Protein AF-A0A5J5IQY2-F1 (afdb_monomer)

Solvent-accessible surface area (backbone atoms only — not comparable to full-atom values): 11858 Å² total; per-residue (Å²): 136,83,83,80,80,75,80,82,58,67,63,60,57,53,48,54,52,48,54,51,51,29,52,53,32,34,77,72,69,38,43,71,61,21,44,50,58,44,47,60,51,34,71,77,44,57,80,47,60,67,53,33,52,52,45,23,46,50,26,42,78,67,71,36,40,33,62,15,22,41,48,26,64,64,55,79,88,61,56,68,67,26,36,50,52,35,39,48,55,36,30,76,70,66,54,50,72,68,52,48,27,63,73,34,50,46,56,90,88,57,68,67,53,65,67,58,56,54,47,30,50,49,50,35,51,47,58,71,69,61,46,63,64,56,58,49,45,52,51,45,50,51,52,46,52,52,52,46,52,51,40,53,51,51,40,50,51,36,54,73,68,66,44,95,53,34,67,59,50,42,38,54,42,52,23,53,47,22,48,50,49,18,54,45,29,40,55,49,12,55,52,28,45,73,73,69,38,59,68,58,14,51,53,26,43,51,52,17,53,53,26,43,52,51,20,53,54,33,54,55,63,72,77,108

Mean predicted aligned error: 11.23 Å

Sequence (224 aa):
MNATILPDNSHVQSEDQLLERAAALARSGHIGRAAHMLRERLILDPYDLSLRSTLAGIYRDGGHADQAARYMLGFGEYDPQATEAYLRWLAATGANEEQLRHLSVIPDEIPIPAEALIRQKQIRTAEIVSDPWEVMGWVCGGLFAVCAVVTVFVVYLVVIFGGAFARTVAIAGGGATAVAATLASAGVGVSCWRNGSRRAALVFGAISLVALAISITAFAALST

Secondary structure (DSSP, 8-state):
--------THHHHHHHHHHHHHHHHHHTT-HHHHHHHHHHHHHH-TT-HHHHHHHHHHHHHTT-HHHHHHHHTTSS---HHHHHHHHHHHHHTT--HHHHHHHHT--TTSPPPHHHHHHHHHHHHHHHH--HHHHHHHHHHHHHHHHHHHHHHHHHHHHHTT-TTHHHHHHHHHHHHHHHHHHHHHHHHHHHHHTT-HHHHHHHHHHHHHHHHHHHHHHHHH--

Structure (mmCIF, N/CA/C/O backbone):
data_AF-A0A5J5IQY2-F1
#
_entry.id   AF-A0A5J5IQY2-F1
#
loop_
_atom_site.group_PDB
_atom_site.id
_atom_site.type_symbol
_atom_site.label_atom_id
_atom_site.label_alt_id
_atom_site.label_comp_id
_atom_site.label_asym_id
_atom_site.label_entity_id
_atom_site.label_seq_id
_atom_site.pdbx_PDB_ins_code
_atom_site.Cartn_x
_atom_site.Cartn_y
_atom_site.Cartn_z
_atom_site.occupancy
_atom_site.B_iso_or_equiv
_atom_site.auth_seq_id
_atom_site.auth_comp_id
_atom_site.auth_asym_id
_atom_site.auth_atom_id
_atom_site.pdbx_PDB_model_num
ATOM 1 N N . MET A 1 1 ? -54.202 17.012 30.510 1.00 48.97 1 MET A N 1
ATOM 2 C CA . MET A 1 1 ? -53.454 15.760 30.745 1.00 48.97 1 MET A CA 1
ATOM 3 C C . MET A 1 1 ? -52.414 15.648 29.643 1.00 48.97 1 MET A C 1
ATOM 5 O O . MET A 1 1 ? -52.774 15.304 28.529 1.00 48.97 1 MET A O 1
ATOM 9 N N . ASN A 1 2 ? -51.173 16.063 29.915 1.00 47.16 2 ASN A N 1
ATOM 10 C CA . ASN A 1 2 ? -50.062 15.926 28.970 1.00 47.16 2 ASN A CA 1
ATOM 11 C C . ASN A 1 2 ? -49.483 14.522 29.141 1.00 47.16 2 ASN A C 1
ATOM 13 O O . ASN A 1 2 ? -48.996 14.192 30.220 1.00 47.16 2 ASN A O 1
ATOM 17 N N . ALA A 1 3 ? -49.584 13.694 28.104 1.00 52.22 3 ALA A N 1
ATOM 18 C CA . ALA A 1 3 ? -48.911 12.408 28.062 1.00 52.22 3 ALA A CA 1
ATOM 19 C C . ALA A 1 3 ? -47.420 12.662 27.810 1.00 52.22 3 ALA A C 1
ATOM 21 O O . ALA A 1 3 ? -47.015 13.003 26.701 1.00 52.22 3 ALA A O 1
ATOM 22 N N . THR A 1 4 ? -46.613 12.549 28.861 1.00 64.44 4 THR A N 1
ATOM 23 C CA . THR A 1 4 ? -45.156 12.497 28.749 1.00 64.44 4 THR A CA 1
ATOM 24 C C . THR A 1 4 ? -44.793 11.211 28.010 1.00 64.44 4 THR A C 1
ATOM 26 O O . THR A 1 4 ? -44.907 10.121 28.566 1.00 64.44 4 THR A O 1
ATOM 29 N N . ILE A 1 5 ? -44.406 11.332 26.741 1.00 58.31 5 ILE A N 1
ATOM 30 C CA . ILE A 1 5 ? -43.845 10.231 25.956 1.00 58.31 5 ILE A CA 1
ATOM 31 C C . ILE A 1 5 ? -42.457 9.951 26.542 1.00 58.31 5 ILE A C 1
ATOM 33 O O . ILE A 1 5 ? -41.540 10.754 26.382 1.00 58.31 5 ILE A O 1
ATOM 37 N N . LEU A 1 6 ? -42.329 8.857 27.294 1.00 54.03 6 LEU A N 1
ATOM 38 C CA . LEU A 1 6 ? -41.035 8.376 27.772 1.00 54.03 6 LEU A CA 1
ATOM 39 C C . LEU A 1 6 ? -40.245 7.828 26.569 1.00 54.03 6 LEU A C 1
ATOM 41 O O . LEU A 1 6 ? -40.816 7.056 25.797 1.00 54.03 6 LEU A O 1
ATOM 45 N N . PRO A 1 7 ? -38.973 8.223 26.381 1.00 55.38 7 PRO A N 1
ATOM 46 C CA . PRO A 1 7 ? -38.150 7.717 25.289 1.00 55.38 7 PRO A CA 1
ATOM 47 C C . PRO A 1 7 ? -37.942 6.201 25.418 1.00 55.38 7 PRO A C 1
ATOM 49 O O . PRO A 1 7 ? -37.737 5.674 26.513 1.00 55.38 7 PRO A O 1
ATOM 52 N N . ASP A 1 8 ? -38.024 5.505 24.285 1.00 61.69 8 ASP A N 1
ATOM 53 C CA . ASP A 1 8 ? -37.783 4.068 24.175 1.00 61.69 8 ASP A CA 1
ATOM 54 C C . ASP A 1 8 ? -36.286 3.768 24.365 1.00 61.69 8 ASP A C 1
ATOM 56 O O . ASP A 1 8 ? -35.469 3.933 23.460 1.00 61.69 8 ASP A O 1
ATOM 60 N N . ASN A 1 9 ? -35.928 3.342 25.577 1.00 62.22 9 ASN A N 1
ATOM 61 C CA . ASN A 1 9 ? -34.551 3.040 25.977 1.00 62.22 9 ASN A CA 1
ATOM 62 C C . ASN A 1 9 ? -34.059 1.651 25.520 1.00 62.22 9 ASN A C 1
ATOM 64 O O . ASN A 1 9 ? -32.947 1.257 25.880 1.00 62.22 9 ASN A O 1
ATOM 68 N N . SER A 1 10 ? -34.849 0.890 24.752 1.00 66.56 10 SER A N 1
ATOM 69 C CA . SER A 1 10 ? -34.459 -0.454 24.294 1.00 66.56 10 SER A CA 1
ATOM 70 C C . SER A 1 10 ? -33.218 -0.436 23.392 1.00 66.56 10 SER A C 1
ATOM 72 O O . SER A 1 10 ? -32.373 -1.330 23.477 1.00 66.56 10 SER A O 1
ATOM 74 N N . HIS A 1 11 ? -33.055 0.618 22.589 1.00 64.00 11 HIS A N 1
ATOM 75 C CA . HIS A 1 11 ? -31.897 0.793 21.714 1.00 64.00 11 HIS A CA 1
ATOM 76 C C . HIS A 1 11 ? -30.599 1.051 22.490 1.00 64.00 11 HIS A C 1
ATOM 78 O O . HIS A 1 11 ? -29.596 0.396 22.212 1.00 64.00 11 HIS A O 1
ATOM 84 N N . VAL A 1 12 ? -30.635 1.912 23.512 1.00 66.25 12 VAL A N 1
ATOM 85 C CA . VAL A 1 12 ? -29.463 2.236 24.347 1.00 66.25 12 VAL A CA 1
ATOM 86 C C . VAL A 1 12 ? -28.984 0.999 25.113 1.00 66.25 12 VAL A C 1
ATOM 88 O O . VAL A 1 12 ? -27.801 0.672 25.096 1.00 66.25 12 VAL A O 1
ATOM 91 N N . GLN A 1 13 ? -29.912 0.220 25.682 1.00 68.81 13 GLN A N 1
ATOM 92 C CA . GLN A 1 13 ? -29.564 -1.032 26.367 1.00 68.81 13 GLN A CA 1
ATOM 93 C C . GLN A 1 13 ? -28.936 -2.075 25.431 1.00 68.81 13 GLN A C 1
ATOM 95 O O . GLN A 1 13 ? -28.099 -2.863 25.868 1.00 68.81 13 GLN A O 1
ATOM 100 N N . SER A 1 14 ? -29.325 -2.097 24.152 1.00 83.88 14 SER A N 1
ATOM 101 C CA . SER A 1 14 ? -28.752 -3.027 23.172 1.00 83.88 14 SER A CA 1
ATOM 102 C C . SER A 1 14 ? -27.325 -2.654 22.753 1.00 83.88 14 SER A C 1
ATOM 104 O O . SER A 1 14 ? -26.514 -3.542 22.487 1.00 83.88 14 SER A O 1
ATOM 106 N N . GLU A 1 15 ? -27.003 -1.359 22.729 1.00 88.38 15 GLU A N 1
ATOM 107 C CA . GLU A 1 15 ? -25.675 -0.854 22.379 1.00 88.38 15 GLU A CA 1
ATOM 108 C C . GLU A 1 15 ? -24.676 -1.080 23.515 1.00 88.38 15 GLU A C 1
ATOM 110 O O . GLU A 1 15 ? -23.614 -1.656 23.284 1.00 88.38 15 GLU A O 1
ATOM 115 N N . ASP A 1 16 ? -25.049 -0.751 24.753 1.00 89.56 16 ASP A N 1
ATOM 116 C CA . ASP A 1 16 ? -24.200 -0.989 25.926 1.00 89.56 16 ASP A CA 1
ATOM 117 C C . ASP A 1 16 ? -23.833 -2.478 26.057 1.00 89.56 16 ASP A C 1
ATOM 119 O O . ASP A 1 16 ? -22.669 -2.833 26.266 1.00 89.56 16 ASP A O 1
ATOM 123 N N . GLN A 1 17 ? -24.805 -3.374 25.839 1.00 92.25 17 GLN A N 1
ATOM 124 C CA . GLN A 1 17 ? -24.571 -4.822 25.820 1.00 92.25 17 GLN A CA 1
ATOM 125 C C . GLN A 1 17 ? -23.625 -5.253 24.689 1.00 92.25 17 GLN A C 1
ATOM 127 O O . GLN A 1 17 ? -22.809 -6.163 24.872 1.00 92.25 17 GLN A O 1
ATOM 132 N N . LEU A 1 18 ? -23.728 -4.626 23.513 1.00 94.00 18 LEU A N 1
ATOM 133 C CA . LEU A 1 18 ? -22.847 -4.894 22.377 1.00 94.00 18 LEU A CA 1
ATOM 134 C C . LEU A 1 18 ? -21.404 -4.482 22.695 1.00 94.00 18 LEU A C 1
ATOM 136 O O . LEU A 1 18 ? -20.480 -5.275 22.486 1.00 94.00 18 LEU A O 1
ATOM 140 N N . LEU A 1 19 ? -21.219 -3.273 23.229 1.00 94.69 19 LEU A N 1
ATOM 141 C CA . LEU A 1 19 ? -19.922 -2.723 23.622 1.00 94.69 19 LEU A CA 1
ATOM 142 C C . LEU A 1 19 ? -19.266 -3.582 24.708 1.00 94.69 19 LEU A C 1
ATOM 144 O O . LEU A 1 19 ? -18.101 -3.970 24.578 1.00 94.69 19 LEU A O 1
ATOM 148 N N . GLU A 1 20 ? -20.024 -3.964 25.739 1.00 94.81 20 GLU A N 1
ATOM 149 C CA . GLU A 1 20 ? -19.537 -4.822 26.819 1.00 94.81 20 GLU A CA 1
ATOM 150 C C . GLU A 1 20 ? -19.104 -6.200 26.296 1.00 94.81 20 GLU A C 1
ATOM 152 O O . GLU A 1 20 ? -18.023 -6.700 26.637 1.00 94.81 20 GLU A O 1
ATOM 157 N N . ARG A 1 21 ? -19.906 -6.801 25.408 1.00 95.44 21 ARG A N 1
ATOM 158 C CA . ARG A 1 21 ? -19.599 -8.099 24.795 1.00 95.44 21 ARG A CA 1
ATOM 159 C C . ARG A 1 21 ? -18.361 -8.036 23.904 1.00 95.44 21 ARG A C 1
ATOM 161 O O . ARG A 1 21 ? -17.528 -8.946 23.961 1.00 95.44 21 ARG A O 1
ATOM 168 N N . ALA A 1 22 ? -18.214 -6.984 23.101 1.00 95.44 22 ALA A N 1
ATOM 169 C CA . ALA A 1 22 ? -17.030 -6.778 22.273 1.00 95.44 22 ALA A CA 1
ATOM 170 C C . ALA A 1 22 ? -15.773 -6.598 23.139 1.00 95.44 22 ALA A C 1
ATOM 172 O O . ALA A 1 22 ? -14.755 -7.249 22.893 1.00 95.44 22 ALA A O 1
ATOM 173 N N . ALA A 1 23 ? -15.859 -5.809 24.212 1.00 93.81 23 ALA A N 1
ATOM 174 C CA . ALA A 1 23 ? -14.759 -5.627 25.153 1.00 93.81 23 ALA A CA 1
ATOM 175 C C . ALA A 1 23 ? -14.374 -6.943 25.858 1.00 93.81 23 ALA A C 1
ATOM 177 O O . ALA A 1 23 ? -13.190 -7.242 26.017 1.00 93.81 23 ALA A O 1
ATOM 178 N N . ALA A 1 24 ? -15.349 -7.777 26.236 1.00 94.94 24 ALA A N 1
ATOM 179 C CA . ALA A 1 24 ? -15.090 -9.101 26.807 1.00 94.94 24 ALA A CA 1
ATOM 180 C C . ALA A 1 24 ? -14.390 -10.052 25.812 1.00 94.94 24 ALA A C 1
ATOM 182 O O . ALA A 1 24 ? -13.469 -10.787 26.183 1.00 94.94 24 ALA A O 1
ATOM 183 N N . LEU A 1 25 ? -14.777 -10.013 24.533 1.00 95.38 25 LEU A N 1
ATOM 184 C CA . LEU A 1 25 ? -14.106 -10.768 23.469 1.00 95.38 25 LEU A CA 1
ATOM 185 C C . LEU A 1 25 ? -12.669 -10.286 23.235 1.00 95.38 25 LEU A C 1
ATOM 187 O O . LEU A 1 25 ? -11.766 -11.103 23.068 1.00 95.38 25 LEU A O 1
ATOM 191 N N . ALA A 1 26 ? -12.430 -8.976 23.268 1.00 95.19 26 ALA A N 1
ATOM 192 C CA . ALA A 1 26 ? -11.085 -8.425 23.135 1.00 95.19 26 ALA A CA 1
ATOM 193 C C . ALA A 1 26 ? -10.181 -8.851 24.305 1.00 95.19 26 ALA A C 1
ATOM 195 O O . ALA A 1 26 ? -9.083 -9.354 24.074 1.00 95.19 26 ALA A O 1
ATOM 196 N N . ARG A 1 27 ? -10.678 -8.769 25.550 1.00 94.38 27 ARG A N 1
ATOM 197 C CA . ARG A 1 27 ? -9.950 -9.221 26.754 1.00 94.38 27 ARG A CA 1
ATOM 198 C C . ARG A 1 27 ? -9.613 -10.715 26.747 1.00 94.38 27 ARG A C 1
ATOM 200 O O . ARG A 1 27 ? -8.629 -11.115 27.357 1.00 94.38 27 ARG A O 1
ATOM 207 N N . SER A 1 28 ? -10.402 -11.535 26.054 1.00 95.06 28 SER A N 1
ATOM 208 C CA . SER A 1 28 ? -10.127 -12.970 25.867 1.00 95.06 28 SER A CA 1
ATOM 209 C C . SER A 1 28 ? -9.193 -13.273 24.684 1.00 95.06 28 SER A C 1
ATOM 211 O O . SER A 1 28 ? -8.978 -14.436 24.352 1.00 95.06 28 SER A O 1
ATOM 213 N N . GLY A 1 29 ? -8.619 -12.248 24.042 1.00 93.75 29 GLY A N 1
ATOM 214 C CA . GLY A 1 29 ? -7.697 -12.387 22.911 1.00 93.75 29 GLY A CA 1
ATOM 215 C C . GLY A 1 29 ? -8.388 -12.561 21.555 1.00 93.75 29 GLY A C 1
ATOM 216 O O . GLY A 1 29 ? -7.724 -12.687 20.527 1.00 93.75 29 GLY A O 1
ATOM 217 N N . HIS A 1 30 ? -9.722 -12.525 21.499 1.00 95.44 30 HIS A N 1
ATOM 218 C CA . HIS A 1 30 ? -10.496 -12.652 20.262 1.00 95.44 30 HIS A CA 1
ATOM 219 C C . HIS A 1 30 ? -10.719 -11.300 19.566 1.00 95.44 30 HIS A C 1
ATOM 221 O O . HIS A 1 30 ? -11.839 -10.965 19.171 1.00 95.44 30 HIS A O 1
ATOM 227 N N . ILE A 1 31 ? -9.635 -10.547 19.365 1.00 94.06 31 ILE A N 1
ATOM 228 C CA . ILE A 1 31 ? -9.638 -9.182 18.808 1.00 94.06 31 ILE A CA 1
ATOM 229 C C . ILE A 1 31 ? -10.381 -9.120 17.469 1.00 94.06 31 ILE A C 1
ATOM 231 O O . ILE A 1 31 ? -11.250 -8.274 17.285 1.00 94.06 31 ILE A O 1
ATOM 235 N N . GLY A 1 32 ? -10.122 -10.062 16.556 1.00 93.12 32 GLY A N 1
ATOM 236 C CA . GLY A 1 32 ? -10.782 -10.090 15.246 1.00 93.12 32 GLY A CA 1
ATOM 237 C C . GLY A 1 32 ? -12.305 -10.264 15.321 1.00 93.12 32 GLY A C 1
ATOM 238 O O . GLY A 1 32 ? -13.028 -9.634 14.554 1.00 93.12 32 GLY A O 1
ATOM 239 N N . ARG A 1 33 ? -12.811 -11.070 16.268 1.00 94.44 33 ARG A N 1
ATOM 240 C CA . ARG A 1 33 ? -14.263 -11.257 16.461 1.00 94.44 33 ARG A CA 1
ATOM 241 C C . ARG A 1 33 ? -14.904 -10.037 17.113 1.00 94.44 33 ARG A C 1
ATOM 243 O O . ARG A 1 33 ? -15.982 -9.634 16.692 1.00 94.44 33 ARG A O 1
ATOM 250 N N . ALA A 1 34 ? -14.235 -9.454 18.107 1.00 95.06 34 ALA A N 1
ATOM 251 C CA . ALA A 1 34 ? -14.678 -8.219 18.745 1.00 95.06 34 ALA A CA 1
ATOM 252 C C . ALA A 1 34 ? -14.773 -7.075 17.722 1.00 95.06 34 ALA A C 1
ATOM 254 O O . ALA A 1 34 ? -15.804 -6.417 17.611 1.00 95.06 34 ALA A O 1
ATOM 255 N N . ALA A 1 35 ? -13.728 -6.909 16.908 1.00 94.31 35 ALA A N 1
ATOM 256 C CA . ALA A 1 35 ? -13.670 -5.885 15.877 1.00 94.31 35 ALA A CA 1
ATOM 257 C C . ALA A 1 35 ? -14.722 -6.088 14.778 1.00 94.31 35 ALA A C 1
ATOM 259 O O . ALA A 1 35 ? -15.348 -5.123 14.350 1.00 94.31 35 ALA A O 1
ATOM 260 N N . HIS A 1 36 ? -14.951 -7.331 14.338 1.00 93.94 36 HIS A N 1
ATOM 261 C CA . HIS A 1 36 ? -15.986 -7.641 13.348 1.00 93.94 36 HIS A CA 1
ATOM 262 C C . HIS A 1 36 ? -17.379 -7.223 13.828 1.00 93.94 36 HIS A C 1
ATOM 264 O O . HIS A 1 36 ? -18.097 -6.546 13.102 1.00 93.94 36 HIS A O 1
ATOM 270 N N . MET A 1 37 ? -17.720 -7.578 15.069 1.00 93.88 37 MET A N 1
ATOM 271 C CA . MET A 1 37 ? -19.016 -7.275 15.678 1.00 93.88 37 MET A CA 1
ATOM 272 C C . MET A 1 37 ? -19.290 -5.766 15.735 1.00 93.88 37 MET A C 1
ATOM 274 O O . MET A 1 37 ? -20.368 -5.314 15.357 1.00 93.88 37 MET A O 1
ATOM 278 N N . LEU A 1 38 ? -18.299 -4.976 16.156 1.00 95.44 38 LEU A N 1
ATOM 279 C CA . LEU A 1 38 ? -18.429 -3.517 16.187 1.00 95.44 38 LEU A CA 1
ATOM 280 C C . LEU A 1 38 ? -18.456 -2.915 14.781 1.00 95.44 38 LEU A C 1
ATOM 282 O O . LEU A 1 38 ? -19.210 -1.979 14.535 1.00 95.44 38 LEU A O 1
ATOM 286 N N . ARG A 1 39 ? -17.680 -3.463 13.838 1.00 94.44 39 ARG A N 1
ATOM 287 C CA . ARG A 1 39 ? -17.653 -2.986 12.451 1.00 94.44 39 ARG A CA 1
ATOM 288 C C . ARG A 1 39 ? -18.991 -3.189 11.747 1.00 94.44 39 ARG A C 1
ATOM 290 O O . ARG A 1 39 ? -19.418 -2.296 11.027 1.00 94.44 39 ARG A O 1
ATOM 297 N N . GLU A 1 40 ? -19.650 -4.329 11.944 1.00 93.69 40 GLU A N 1
ATOM 298 C CA . GLU A 1 40 ? -20.988 -4.571 11.386 1.00 93.69 40 GLU A CA 1
ATOM 299 C C . GLU A 1 40 ? -21.988 -3.522 11.867 1.00 93.69 40 GLU A C 1
ATOM 301 O O . GLU A 1 40 ? -22.767 -3.002 11.070 1.00 93.69 40 GLU A O 1
ATOM 306 N N . ARG A 1 41 ? -21.925 -3.153 13.151 1.00 94.06 41 ARG A N 1
ATOM 307 C CA . ARG A 1 41 ? -22.779 -2.098 13.694 1.00 94.06 41 ARG A CA 1
ATOM 308 C C . ARG A 1 41 ? -22.392 -0.716 13.167 1.00 94.06 41 ARG A C 1
ATOM 310 O O . ARG A 1 41 ? -23.279 0.041 12.790 1.00 94.06 41 ARG A O 1
ATOM 317 N N . LEU A 1 42 ? -21.096 -0.431 13.057 1.00 93.50 42 LEU A N 1
ATOM 318 C CA . LEU A 1 42 ? -20.575 0.831 12.528 1.00 93.50 42 LEU A CA 1
ATOM 319 C C . LEU A 1 42 ? -20.925 1.046 11.045 1.00 93.50 42 LEU A C 1
ATOM 321 O O . LEU A 1 42 ? -21.044 2.177 10.602 1.00 93.50 42 LEU A O 1
ATOM 325 N N . ILE A 1 43 ? -21.112 -0.017 10.258 1.00 93.25 43 ILE A N 1
ATOM 326 C CA . ILE A 1 43 ? -21.612 0.106 8.877 1.00 93.25 43 ILE A CA 1
ATOM 327 C C . ILE A 1 43 ? -23.060 0.621 8.859 1.00 93.25 43 ILE A C 1
ATOM 329 O O . ILE A 1 43 ? -23.440 1.338 7.936 1.00 93.25 43 ILE A O 1
ATOM 333 N N . LEU A 1 44 ? -23.863 0.258 9.864 1.00 92.75 44 LEU A N 1
ATOM 334 C CA . LEU A 1 44 ? -25.258 0.689 9.985 1.00 92.75 44 LEU A CA 1
ATOM 335 C C . LEU A 1 44 ? -25.378 2.097 10.569 1.00 92.75 44 LEU A C 1
ATOM 337 O O . LEU A 1 44 ? -26.260 2.843 10.155 1.00 92.75 44 LEU A O 1
ATOM 341 N N . ASP A 1 45 ? -24.504 2.443 11.512 1.00 92.00 45 ASP A N 1
ATOM 342 C CA . ASP A 1 45 ? -24.389 3.792 12.0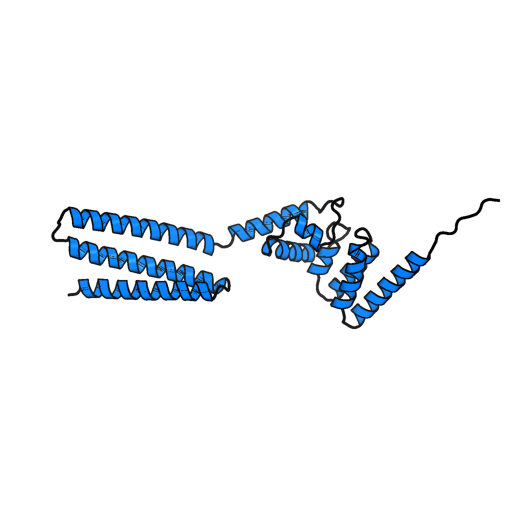63 1.00 92.00 45 ASP A CA 1
ATOM 343 C C . ASP A 1 45 ? -22.932 4.282 12.022 1.00 92.00 45 ASP A C 1
ATOM 345 O O . ASP A 1 45 ? -22.186 4.145 12.995 1.00 92.00 45 ASP A O 1
ATOM 349 N N . PRO A 1 46 ? -22.497 4.853 10.886 1.00 91.81 46 PRO A N 1
ATOM 350 C CA . PRO A 1 46 ? -21.129 5.335 10.721 1.00 91.81 46 PRO A CA 1
ATOM 351 C C . PRO A 1 46 ? -20.751 6.521 11.614 1.00 91.81 46 PRO A C 1
ATOM 353 O O . PRO A 1 46 ? -19.562 6.835 11.725 1.00 91.81 46 PRO A O 1
ATOM 356 N N . TYR A 1 47 ? -21.725 7.217 12.202 1.00 91.75 47 TYR A N 1
ATOM 357 C CA . TYR A 1 47 ? -21.502 8.428 12.995 1.00 91.75 47 TYR A CA 1
ATOM 358 C C . TYR A 1 47 ? -21.298 8.132 14.483 1.00 91.75 47 TYR A C 1
ATOM 360 O O . TYR A 1 47 ? -20.916 9.026 15.239 1.00 91.75 47 TYR A O 1
ATOM 368 N N . ASP A 1 48 ? -21.499 6.881 14.891 1.00 92.62 48 ASP A N 1
ATOM 369 C CA . ASP A 1 48 ? -21.381 6.450 16.274 1.00 92.62 48 ASP A CA 1
ATOM 370 C C . ASP A 1 48 ? -19.924 6.505 16.777 1.00 92.62 48 ASP A C 1
ATOM 372 O O . ASP A 1 48 ? -19.074 5.644 16.506 1.00 92.62 48 ASP A O 1
ATOM 376 N N . LEU A 1 49 ? -19.634 7.553 17.551 1.00 91.31 49 LEU A N 1
ATOM 377 C CA . LEU A 1 49 ? -18.337 7.775 18.188 1.00 91.31 49 LEU A CA 1
ATOM 378 C C . LEU A 1 49 ? -18.018 6.733 19.271 1.00 91.31 49 LEU A C 1
ATOM 380 O O . LEU A 1 49 ? -16.840 6.445 19.503 1.00 91.31 49 LEU A O 1
ATOM 384 N N . SER A 1 50 ? -19.027 6.161 19.930 1.00 92.00 50 SER A N 1
ATOM 385 C CA . SER A 1 50 ? -18.849 5.139 20.968 1.00 92.00 50 SER A CA 1
ATOM 386 C C . SER A 1 50 ? -18.333 3.839 20.349 1.00 92.00 50 SER A C 1
ATOM 388 O O . SER A 1 50 ? -17.315 3.285 20.784 1.00 92.00 50 SER A O 1
ATOM 390 N N . LEU A 1 51 ? -18.942 3.412 19.238 1.00 94.00 51 LEU A N 1
ATOM 391 C CA . LEU A 1 51 ? -18.486 2.254 18.467 1.00 94.00 51 LEU A CA 1
ATOM 392 C C . LEU A 1 51 ? -17.086 2.464 17.888 1.00 94.00 51 LEU A C 1
ATOM 394 O O . LEU A 1 51 ? -16.240 1.573 18.001 1.00 94.00 51 LEU A O 1
ATOM 398 N N . ARG A 1 52 ? -16.807 3.638 17.302 1.00 93.94 52 ARG A N 1
ATOM 399 C CA . ARG A 1 52 ? -15.476 3.960 16.751 1.00 93.94 52 ARG A CA 1
ATOM 400 C C . ARG A 1 52 ? -14.394 3.955 17.816 1.00 93.94 52 ARG A C 1
ATOM 402 O O . ARG A 1 52 ? -13.363 3.309 17.630 1.00 93.94 52 ARG A O 1
ATOM 409 N N . SER A 1 53 ? -14.627 4.651 18.926 1.00 93.12 53 SER A N 1
ATOM 410 C CA . SER A 1 53 ? -13.656 4.758 20.018 1.00 93.12 53 SER A CA 1
ATOM 411 C C . SER A 1 53 ? -13.376 3.398 20.655 1.00 93.12 53 SER A C 1
ATOM 413 O O . SER A 1 53 ? -12.213 3.054 20.872 1.00 93.12 53 SER A O 1
ATOM 415 N N . THR A 1 54 ? -14.411 2.578 20.854 1.00 94.62 54 THR A N 1
ATOM 416 C CA . THR A 1 54 ? -14.267 1.211 21.371 1.00 94.62 54 THR A CA 1
ATOM 417 C C . THR A 1 54 ? -13.509 0.319 20.388 1.00 94.62 54 THR A C 1
ATOM 419 O O . THR A 1 54 ? -12.580 -0.385 20.784 1.00 94.62 54 THR A O 1
ATOM 422 N N . LEU A 1 55 ? -13.837 0.379 19.094 1.00 94.88 55 LEU A N 1
ATOM 423 C CA . LEU A 1 55 ? -13.138 -0.374 18.049 1.00 94.88 55 LEU A CA 1
ATOM 424 C C . LEU A 1 55 ? -11.658 0.023 17.958 1.00 94.88 55 LEU A C 1
ATOM 426 O O . LEU A 1 55 ? -10.781 -0.841 17.894 1.00 94.88 55 LEU A O 1
ATOM 430 N N . ALA A 1 56 ? -11.367 1.322 17.996 1.00 94.06 56 ALA A N 1
ATOM 431 C CA . ALA A 1 56 ? -10.007 1.840 17.990 1.00 94.06 56 ALA A CA 1
ATOM 432 C C . ALA A 1 56 ? -9.232 1.444 19.254 1.00 94.06 56 ALA A C 1
ATOM 434 O O . ALA A 1 56 ? -8.060 1.081 19.157 1.00 94.06 56 ALA A O 1
ATOM 435 N N . GL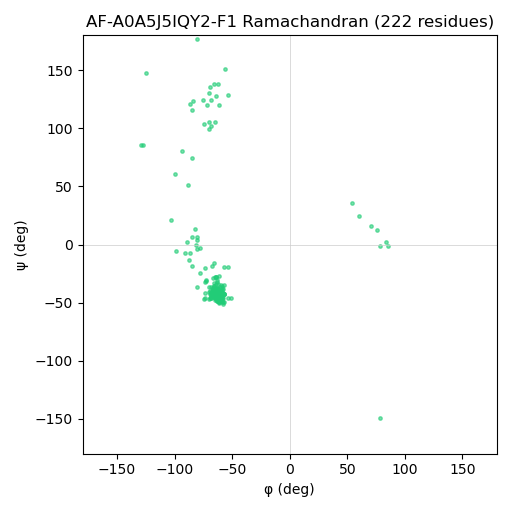Y A 1 57 ? -9.882 1.457 20.421 1.00 93.69 57 GLY A N 1
ATOM 436 C CA . GLY A 1 57 ? -9.318 0.958 21.676 1.00 93.69 57 GLY A CA 1
ATOM 437 C C . GLY A 1 57 ? -8.920 -0.513 21.577 1.00 93.69 57 GLY A C 1
ATOM 438 O O . GLY A 1 57 ? -7.769 -0.851 21.829 1.00 93.69 57 GLY A O 1
ATOM 439 N N . ILE A 1 58 ? -9.821 -1.366 21.082 1.00 95.19 58 ILE A N 1
ATOM 440 C CA . ILE A 1 58 ? -9.563 -2.802 20.888 1.00 95.19 58 ILE A CA 1
ATOM 441 C C . ILE A 1 58 ? -8.351 -3.045 19.978 1.00 95.19 58 ILE A C 1
ATOM 443 O O . ILE A 1 58 ? -7.519 -3.906 20.269 1.00 95.19 58 ILE A O 1
ATOM 447 N N . TYR A 1 59 ? -8.225 -2.295 18.880 1.00 94.62 59 TYR A N 1
ATOM 448 C CA . TYR A 1 59 ? -7.063 -2.415 17.998 1.00 94.62 59 TYR A CA 1
ATOM 449 C C . TYR A 1 59 ? -5.775 -1.904 18.644 1.00 94.62 59 TYR A C 1
ATOM 451 O O . TYR A 1 59 ? -4.731 -2.539 18.494 1.00 94.62 59 TYR A O 1
ATOM 459 N N . ARG A 1 60 ? -5.839 -0.796 19.386 1.00 92.25 60 ARG A N 1
ATOM 460 C CA . ARG A 1 60 ? -4.687 -0.233 20.097 1.00 92.25 60 ARG A CA 1
ATOM 461 C C . ARG A 1 60 ? -4.163 -1.199 21.159 1.00 92.25 60 ARG A C 1
ATOM 463 O O . ARG A 1 60 ? -2.969 -1.483 21.169 1.00 92.25 60 ARG A O 1
ATOM 470 N N . ASP A 1 61 ? -5.056 -1.759 21.969 1.00 92.81 61 ASP A N 1
ATOM 471 C CA . ASP A 1 61 ? -4.728 -2.744 23.006 1.00 92.81 61 ASP A CA 1
ATOM 472 C C . ASP A 1 61 ? -4.178 -4.045 22.398 1.00 92.81 61 ASP A C 1
ATOM 474 O O . ASP A 1 61 ? -3.359 -4.734 23.002 1.00 92.81 61 ASP A O 1
ATOM 478 N N . GLY A 1 62 ? -4.581 -4.351 21.161 1.00 91.44 62 GLY A N 1
ATOM 479 C CA . GLY A 1 62 ? -4.050 -5.446 20.354 1.00 91.44 62 GLY A CA 1
ATOM 480 C C . GLY A 1 62 ? -2.696 -5.199 19.691 1.00 91.44 62 GLY A C 1
ATOM 481 O O . GLY A 1 62 ? -2.199 -6.092 19.010 1.00 91.44 62 GLY A O 1
ATOM 482 N N . GLY A 1 63 ? -2.109 -4.005 19.824 1.00 91.50 63 GLY A N 1
ATOM 483 C CA . GLY A 1 63 ? -0.876 -3.627 19.123 1.00 91.50 63 GLY A CA 1
ATOM 484 C C . GLY A 1 63 ? -1.061 -3.304 17.633 1.00 91.50 63 GLY A C 1
ATOM 485 O O . GLY A 1 63 ? -0.082 -3.177 16.901 1.00 91.50 63 GLY A O 1
ATOM 486 N N . HIS A 1 64 ? -2.300 -3.141 17.170 1.00 92.62 64 HIS A N 1
ATOM 487 C CA . HIS A 1 64 ? -2.662 -2.813 15.788 1.00 92.62 64 HIS A CA 1
ATOM 488 C C . HIS A 1 64 ? -2.972 -1.318 15.644 1.00 92.62 64 HIS A C 1
ATOM 490 O O . HIS A 1 64 ? -4.093 -0.915 15.324 1.00 92.62 64 HIS A O 1
ATOM 496 N N . ALA A 1 65 ? -1.978 -0.475 15.932 1.00 91.00 65 ALA A N 1
ATOM 497 C CA . ALA A 1 65 ? -2.153 0.976 15.967 1.00 91.00 65 ALA A CA 1
ATOM 498 C C . ALA A 1 65 ? -2.652 1.551 14.624 1.00 91.00 65 ALA A C 1
ATOM 500 O O . ALA A 1 65 ? -3.523 2.417 14.613 1.00 91.00 65 ALA A O 1
ATOM 501 N N . ASP A 1 66 ? -2.186 1.015 13.494 1.00 91.25 66 ASP A N 1
ATOM 502 C CA . ASP A 1 66 ? -2.633 1.381 12.143 1.00 91.25 66 ASP A CA 1
ATOM 503 C C . ASP A 1 66 ? -4.147 1.179 11.947 1.00 91.25 66 ASP A C 1
ATOM 505 O O . ASP A 1 66 ? -4.836 2.049 11.410 1.00 91.25 66 ASP A O 1
ATOM 509 N N . GLN A 1 67 ? -4.696 0.063 12.439 1.00 93.44 67 GLN A N 1
ATOM 510 C CA . GLN A 1 67 ? -6.135 -0.202 12.375 1.00 93.44 67 GLN A CA 1
ATOM 511 C C . GLN A 1 67 ? -6.919 0.681 13.347 1.00 93.44 67 GLN A C 1
ATOM 513 O O . GLN A 1 67 ? -8.041 1.072 13.037 1.00 93.44 67 GLN A O 1
ATOM 518 N N . ALA A 1 68 ? -6.345 1.049 14.493 1.00 92.94 68 ALA A N 1
ATOM 519 C CA . ALA A 1 68 ? -6.972 2.020 15.385 1.00 92.94 68 ALA A CA 1
ATOM 520 C C . ALA A 1 68 ? -7.094 3.400 14.711 1.00 92.94 68 ALA A C 1
ATOM 522 O O . ALA A 1 68 ? -8.165 4.008 14.738 1.00 92.94 68 ALA A O 1
ATOM 523 N N . ALA A 1 69 ? -6.028 3.860 14.045 1.00 92.44 69 ALA A N 1
ATOM 524 C CA . ALA A 1 69 ? -6.034 5.115 13.295 1.00 92.44 69 ALA A CA 1
ATOM 525 C C . ALA A 1 69 ? -7.044 5.098 12.141 1.00 92.44 69 ALA A C 1
ATOM 527 O O . ALA A 1 69 ? -7.760 6.076 11.936 1.00 92.44 69 ALA A O 1
ATOM 528 N N . ARG A 1 70 ? -7.169 3.967 11.436 1.00 93.00 70 ARG A N 1
ATOM 529 C CA . ARG A 1 70 ? -8.139 3.785 10.348 1.00 93.00 70 ARG A CA 1
ATOM 530 C C . ARG A 1 70 ? -9.565 4.177 10.743 1.00 93.00 70 ARG A C 1
ATOM 532 O O . ARG A 1 70 ? -10.215 4.857 9.957 1.00 93.00 70 ARG A O 1
ATOM 539 N N . TYR A 1 71 ? -10.054 3.753 11.909 1.00 92.56 71 TYR A N 1
ATOM 540 C CA . TYR A 1 71 ? -11.449 3.992 12.321 1.00 92.56 71 TYR A CA 1
ATOM 541 C C . TYR A 1 71 ? -11.673 5.328 13.046 1.00 92.56 71 TYR A C 1
ATOM 543 O O . TYR A 1 71 ? -12.822 5.753 13.174 1.00 92.56 71 TYR A O 1
ATOM 551 N N . MET A 1 72 ? -10.601 6.004 13.467 1.00 92.38 72 MET A N 1
ATOM 552 C CA . MET A 1 72 ? -10.650 7.347 14.068 1.00 92.38 72 MET A CA 1
ATOM 553 C C . MET A 1 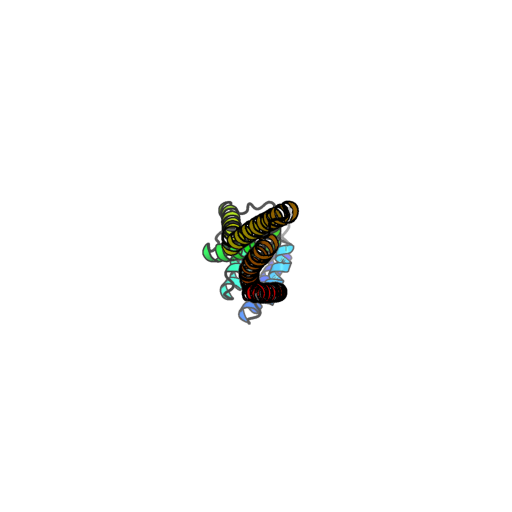72 ? -10.325 8.469 13.075 1.00 92.38 72 MET A C 1
ATOM 555 O O . MET A 1 72 ? -10.435 9.646 13.411 1.00 92.38 72 MET A O 1
ATOM 559 N N . LEU A 1 73 ? -9.933 8.138 11.843 1.00 89.38 73 LEU A N 1
ATOM 560 C CA . LEU A 1 73 ? -9.588 9.132 10.833 1.00 89.38 73 LEU A CA 1
ATOM 561 C C . LEU A 1 73 ? -10.800 10.026 10.517 1.00 89.38 73 LEU A C 1
ATOM 563 O O . LEU A 1 73 ? -11.837 9.539 10.074 1.00 89.38 73 LEU A O 1
ATOM 567 N N . GLY A 1 74 ? -10.659 11.335 10.745 1.00 84.00 74 GLY A N 1
ATOM 568 C CA . GLY A 1 74 ? -11.742 12.318 10.584 1.00 84.00 74 GLY A CA 1
ATOM 569 C C . GLY A 1 74 ? -12.663 12.471 11.801 1.00 84.00 74 GLY A C 1
ATOM 570 O O . GLY A 1 74 ? -13.547 13.321 11.782 1.00 84.00 74 GLY A O 1
ATOM 571 N N . PHE A 1 75 ? -12.438 11.706 12.873 1.00 82.62 75 PHE A N 1
ATOM 572 C CA . PHE A 1 75 ? -13.248 11.728 14.090 1.00 82.62 75 PHE A CA 1
ATOM 573 C C . PHE A 1 75 ? -12.362 11.922 15.329 1.00 82.62 75 PHE A C 1
ATOM 575 O O . PHE A 1 75 ? -11.979 10.965 15.992 1.00 82.62 75 PHE A O 1
ATOM 582 N N . GLY A 1 76 ? -12.059 13.177 15.671 1.00 77.88 76 GLY A N 1
ATOM 583 C CA . GLY A 1 76 ? -11.375 13.527 16.923 1.00 77.88 76 GLY A CA 1
ATOM 584 C C . GLY A 1 76 ? -9.860 13.288 16.924 1.00 77.88 76 GLY A C 1
ATOM 585 O O . GLY A 1 76 ? -9.193 13.449 15.903 1.00 77.88 76 GLY A O 1
ATOM 586 N N . GLU A 1 77 ? -9.313 12.972 18.102 1.00 72.25 77 GLU A N 1
ATOM 587 C CA . GLU A 1 77 ? -7.874 12.779 18.321 1.00 72.25 77 GLU A CA 1
ATOM 588 C C . GLU A 1 77 ? -7.394 11.433 17.762 1.00 72.25 77 GLU A C 1
ATOM 590 O O . GLU A 1 77 ? -7.885 10.362 18.132 1.00 72.25 77 GLU A O 1
ATOM 595 N N . TYR A 1 78 ? -6.391 11.490 16.889 1.00 76.81 78 TYR A N 1
ATOM 596 C CA . TYR A 1 78 ? -5.731 10.329 16.307 1.00 76.81 78 TYR A CA 1
ATOM 597 C C . TYR A 1 78 ? -4.221 10.403 16.550 1.00 76.81 78 TYR A C 1
ATOM 599 O O . TYR A 1 78 ? -3.636 11.482 16.590 1.00 76.81 78 TYR A O 1
ATOM 607 N N . ASP A 1 79 ? -3.578 9.243 16.700 1.00 84.88 79 ASP A N 1
ATOM 608 C CA . ASP A 1 79 ? -2.119 9.168 16.791 1.00 84.88 79 ASP A CA 1
ATOM 609 C C . ASP A 1 79 ? -1.507 9.456 15.403 1.00 84.88 79 ASP A C 1
ATOM 611 O O . ASP A 1 79 ? -1.793 8.715 14.448 1.00 84.88 79 ASP A O 1
ATOM 615 N N . PRO A 1 80 ? -0.669 10.502 15.255 1.00 86.31 80 PRO A N 1
ATOM 616 C CA . PRO A 1 80 ? -0.036 10.833 13.984 1.00 86.31 80 PRO A CA 1
ATOM 617 C C . PRO A 1 80 ? 0.817 9.692 13.425 1.00 86.31 80 PRO A C 1
ATOM 619 O O . PRO A 1 80 ? 0.850 9.491 12.211 1.00 86.31 80 PRO A O 1
ATOM 622 N N . GLN A 1 81 ? 1.489 8.918 14.283 1.00 87.81 81 GLN A N 1
ATOM 623 C CA . GLN A 1 81 ? 2.380 7.846 13.842 1.00 87.81 81 GLN A CA 1
ATOM 624 C C . GLN A 1 81 ? 1.590 6.646 13.309 1.00 87.81 81 GLN A C 1
ATOM 626 O O . GLN A 1 81 ? 1.894 6.124 12.233 1.00 87.81 81 GLN A O 1
ATOM 631 N N . ALA A 1 82 ? 0.551 6.234 14.031 1.00 89.31 82 ALA A N 1
ATOM 632 C CA . ALA A 1 82 ? -0.384 5.213 13.578 1.00 89.31 82 ALA A CA 1
ATOM 633 C C . ALA A 1 82 ? -1.103 5.609 12.279 1.00 89.31 82 ALA A C 1
ATOM 635 O O . ALA A 1 82 ? -1.270 4.790 11.372 1.00 89.31 82 ALA A O 1
ATOM 636 N N . THR A 1 83 ? -1.479 6.883 12.165 1.00 91.00 83 THR A N 1
ATOM 637 C CA . THR A 1 83 ? -2.132 7.426 10.970 1.00 91.00 83 THR A CA 1
ATOM 638 C C . THR A 1 83 ? -1.188 7.421 9.778 1.00 91.00 83 THR A C 1
ATOM 640 O O . THR A 1 83 ? -1.563 6.955 8.708 1.00 91.00 83 THR A O 1
ATOM 643 N N . GLU A 1 84 ? 0.066 7.835 9.959 1.00 89.06 84 GLU A N 1
ATOM 644 C CA . GLU A 1 84 ? 1.102 7.737 8.927 1.00 89.06 84 GLU A CA 1
ATOM 645 C C . GLU A 1 84 ? 1.299 6.287 8.453 1.00 89.06 84 GLU A C 1
ATOM 647 O O . GLU A 1 84 ? 1.414 6.039 7.252 1.00 89.06 84 GLU A O 1
ATOM 652 N N . ALA A 1 85 ? 1.316 5.316 9.374 1.00 89.06 85 ALA A N 1
ATOM 653 C CA . ALA A 1 85 ? 1.436 3.902 9.024 1.00 89.06 85 ALA A CA 1
ATOM 654 C C . ALA A 1 85 ? 0.247 3.420 8.174 1.00 89.06 85 ALA A C 1
ATOM 656 O O . ALA A 1 85 ? 0.448 2.765 7.148 1.00 89.06 85 ALA A O 1
ATOM 657 N N . TYR A 1 86 ? -0.976 3.804 8.551 1.00 92.94 86 TYR A N 1
ATOM 658 C CA . TYR A 1 86 ? -2.184 3.498 7.788 1.00 92.94 86 TYR A CA 1
ATOM 659 C C . TYR A 1 86 ? -2.185 4.159 6.399 1.00 92.94 86 TYR A C 1
ATOM 661 O O . TYR A 1 86 ? -2.433 3.492 5.392 1.00 92.94 86 TYR A O 1
ATOM 669 N N . LEU A 1 87 ? -1.837 5.447 6.315 1.00 91.25 87 LEU A N 1
ATOM 670 C CA . LEU A 1 87 ? -1.757 6.183 5.051 1.00 91.25 87 LEU A CA 1
ATOM 671 C C . LEU A 1 87 ? -0.674 5.624 4.125 1.00 91.25 87 LEU A C 1
ATOM 673 O O . LEU A 1 87 ? -0.867 5.600 2.910 1.00 91.25 87 LEU A O 1
ATOM 677 N N . ARG A 1 88 ? 0.440 5.129 4.676 1.00 89.06 88 ARG A N 1
ATOM 678 C CA . ARG A 1 88 ? 1.482 4.453 3.895 1.00 89.06 88 ARG A CA 1
ATOM 679 C C . ARG A 1 88 ? 0.991 3.137 3.309 1.00 89.06 88 ARG A C 1
ATOM 681 O O . ARG A 1 88 ? 1.210 2.884 2.131 1.00 89.06 88 ARG A O 1
ATOM 688 N N . TRP A 1 89 ? 0.280 2.333 4.095 1.00 90.94 89 TRP A N 1
ATOM 689 C CA . TRP A 1 89 ? -0.349 1.113 3.588 1.00 90.94 89 TRP A CA 1
ATOM 690 C C . TRP A 1 89 ? -1.394 1.414 2.494 1.00 90.94 89 TRP A C 1
ATOM 692 O O . TRP A 1 89 ? -1.434 0.740 1.462 1.00 90.94 89 TRP A O 1
ATOM 702 N N . LEU A 1 90 ? -2.197 2.470 2.660 1.00 90.94 90 LEU A N 1
ATOM 703 C CA . LEU A 1 90 ? -3.132 2.935 1.627 1.00 90.94 90 LEU A CA 1
ATOM 704 C C . LEU A 1 90 ? -2.419 3.422 0.357 1.00 90.94 90 LEU A C 1
ATOM 706 O O . LEU A 1 90 ? -2.880 3.157 -0.751 1.00 90.94 90 LEU A O 1
ATOM 710 N N . ALA A 1 91 ? -1.305 4.142 0.493 1.00 87.69 91 ALA A N 1
ATOM 711 C CA . ALA A 1 91 ? -0.526 4.607 -0.650 1.00 87.69 91 ALA A CA 1
ATOM 712 C C . ALA A 1 91 ? 0.056 3.429 -1.446 1.00 87.69 91 ALA A C 1
ATOM 714 O O . ALA A 1 91 ? -0.136 3.383 -2.662 1.00 87.69 91 ALA A O 1
ATOM 715 N N . ALA A 1 92 ? 0.635 2.443 -0.754 1.00 84.12 92 ALA A N 1
ATOM 716 C CA . ALA A 1 92 ? 1.212 1.242 -1.357 1.00 84.12 92 ALA A CA 1
ATOM 717 C C . ALA A 1 92 ? 0.171 0.372 -2.087 1.00 84.12 92 ALA A C 1
ATOM 719 O O . ALA A 1 92 ? 0.478 -0.284 -3.079 1.00 84.12 92 ALA A O 1
ATOM 720 N N . THR A 1 93 ? -1.084 0.372 -1.625 1.00 86.94 93 THR A N 1
ATOM 721 C CA . THR A 1 93 ? -2.192 -0.331 -2.303 1.00 86.94 93 THR A CA 1
ATOM 722 C C . THR A 1 93 ? -2.778 0.451 -3.481 1.00 86.94 93 THR A C 1
ATOM 724 O O . THR A 1 93 ? -3.657 -0.055 -4.177 1.00 86.94 93 THR A O 1
ATOM 727 N N . GLY A 1 94 ? -2.314 1.682 -3.724 1.00 85.06 94 GLY A N 1
ATOM 728 C CA . GLY A 1 94 ? -2.877 2.566 -4.741 1.00 85.06 94 GLY A CA 1
ATOM 729 C C . GLY A 1 94 ? -4.268 3.093 -4.380 1.00 85.06 94 GLY A C 1
ATOM 730 O O . GLY A 1 94 ? -4.957 3.630 -5.253 1.00 85.06 94 GLY A O 1
ATOM 731 N N . ALA A 1 95 ? -4.676 2.987 -3.110 1.00 87.56 95 ALA A N 1
ATOM 732 C CA . ALA A 1 95 ? -6.036 3.285 -2.693 1.00 87.56 95 ALA A CA 1
ATOM 733 C C . ALA A 1 95 ? -6.390 4.765 -2.900 1.00 87.56 95 ALA A C 1
ATOM 735 O O . ALA A 1 95 ? -5.635 5.645 -2.473 1.00 87.56 95 ALA A O 1
ATOM 736 N N . ASN A 1 96 ? -7.497 5.055 -3.587 1.00 88.69 96 ASN A N 1
ATOM 737 C CA . ASN A 1 96 ? -7.999 6.422 -3.777 1.00 88.69 96 ASN A CA 1
ATOM 738 C C . ASN A 1 96 ? -8.772 6.922 -2.534 1.00 88.69 96 ASN A C 1
ATOM 740 O O . ASN A 1 96 ? -8.927 6.197 -1.552 1.00 88.69 96 ASN A O 1
ATOM 744 N N . GLU A 1 97 ? -9.229 8.179 -2.553 1.00 89.19 97 GLU A N 1
ATOM 745 C CA . GLU A 1 97 ? -9.998 8.757 -1.436 1.00 89.19 97 GLU A CA 1
ATOM 746 C C . GLU A 1 97 ? -11.287 7.968 -1.157 1.00 89.19 97 GLU A C 1
ATOM 748 O O . GLU A 1 97 ? -11.606 7.697 -0.005 1.00 89.19 97 GLU A O 1
ATOM 753 N 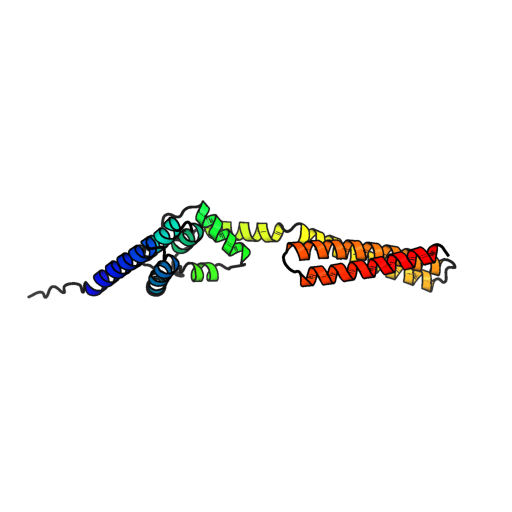N . GLU A 1 98 ? -11.991 7.534 -2.201 1.00 90.06 98 GLU A N 1
ATOM 754 C CA . GLU A 1 98 ? -13.208 6.722 -2.091 1.00 90.06 98 GLU A CA 1
ATOM 755 C C . GLU A 1 98 ? -12.943 5.385 -1.377 1.00 90.06 98 GLU A C 1
ATOM 757 O O . GLU A 1 98 ? -13.664 4.997 -0.460 1.00 90.06 98 GLU A O 1
ATOM 762 N N . GLN A 1 99 ? -11.855 4.698 -1.730 1.00 90.62 99 GLN A N 1
ATOM 763 C CA . GLN A 1 99 ? -11.433 3.467 -1.068 1.00 90.62 99 GLN A CA 1
ATOM 764 C C . GLN A 1 99 ? -10.996 3.720 0.373 1.00 90.62 99 GLN A C 1
ATOM 766 O O . GLN A 1 99 ? -11.302 2.901 1.236 1.00 90.62 99 GLN A O 1
ATOM 771 N N . LEU A 1 100 ? -10.321 4.838 0.654 1.00 91.25 100 LEU A N 1
ATOM 772 C CA . LEU A 1 100 ? -10.012 5.257 2.021 1.00 91.25 100 LEU A CA 1
ATOM 773 C C . LEU A 1 100 ? -11.309 5.419 2.827 1.00 91.25 100 LEU A C 1
ATOM 775 O O . LEU A 1 100 ? -11.428 4.809 3.889 1.00 91.25 100 LEU A O 1
ATOM 779 N N . ARG A 1 101 ? -12.307 6.145 2.302 1.00 91.88 101 ARG A N 1
ATOM 780 C CA . ARG A 1 101 ? -13.616 6.329 2.954 1.00 91.88 101 ARG A CA 1
ATOM 781 C C . ARG A 1 101 ? -14.303 5.000 3.217 1.00 91.88 101 ARG A C 1
ATOM 783 O O . ARG A 1 101 ? -14.645 4.704 4.358 1.00 91.88 101 ARG A O 1
ATOM 790 N N . HIS A 1 102 ? -14.414 4.158 2.196 1.00 91.56 102 HIS A N 1
ATOM 791 C CA . HIS A 1 102 ? -15.042 2.847 2.314 1.00 91.56 102 HIS A CA 1
ATOM 792 C C . HIS A 1 102 ? -14.320 1.940 3.326 1.00 91.56 102 HIS A C 1
ATOM 794 O O . HIS A 1 102 ? -14.951 1.267 4.143 1.00 91.56 102 HIS A O 1
ATOM 800 N N . LEU A 1 103 ? -12.983 1.925 3.321 1.00 91.25 103 LEU A N 1
ATOM 801 C CA . LEU A 1 103 ? -12.203 1.114 4.253 1.00 91.25 103 LEU A CA 1
ATOM 802 C C . LEU A 1 103 ? -12.326 1.633 5.689 1.00 91.25 103 LEU A C 1
ATOM 804 O O . LEU A 1 103 ? -12.488 0.821 6.599 1.00 91.25 103 LEU A O 1
ATOM 808 N N . SER A 1 104 ? -12.263 2.939 5.911 1.00 91.06 104 SER A N 1
ATOM 809 C CA . SER A 1 104 ? -12.402 3.556 7.236 1.00 91.06 104 SER A CA 1
ATOM 810 C C . SER A 1 104 ? -13.855 3.728 7.694 1.00 91.06 104 SER A C 1
ATOM 812 O O . SER A 1 104 ? -14.097 4.217 8.801 1.00 91.06 104 SER A O 1
ATOM 814 N N . VAL A 1 105 ? -14.818 3.314 6.861 1.00 93.62 105 VAL A N 1
ATOM 815 C CA . VAL A 1 105 ? -16.261 3.505 7.070 1.00 93.62 105 VAL A CA 1
ATOM 816 C C . VAL A 1 105 ? -16.575 4.989 7.315 1.00 93.62 105 VAL A C 1
ATOM 818 O O . VAL A 1 105 ? -17.388 5.319 8.164 1.00 93.62 105 VAL A O 1
ATOM 821 N N . ILE A 1 106 ? -15.867 5.911 6.656 1.00 92.12 106 ILE A N 1
ATOM 822 C CA . ILE A 1 106 ? -16.061 7.360 6.825 1.00 92.12 106 ILE A CA 1
ATOM 823 C C . ILE A 1 106 ? -17.211 7.797 5.906 1.00 92.12 106 ILE A C 1
ATOM 825 O O . ILE A 1 106 ? -17.104 7.579 4.699 1.00 92.12 106 ILE A O 1
ATOM 829 N N . PRO A 1 107 ? -18.274 8.417 6.444 1.00 90.56 107 PRO A N 1
ATOM 830 C CA . PRO A 1 107 ? -19.332 9.045 5.654 1.00 90.56 107 PRO A CA 1
ATOM 831 C C . PRO A 1 107 ? -18.802 10.102 4.687 1.00 90.56 107 PRO A C 1
ATOM 833 O O . PRO A 1 107 ? -17.806 10.773 4.967 1.00 90.56 107 PRO A O 1
ATOM 836 N N . ASP A 1 108 ? -19.494 10.302 3.571 1.00 90.62 108 ASP A N 1
ATOM 837 C CA . ASP A 1 108 ? -19.097 11.289 2.562 1.00 90.62 108 ASP A CA 1
ATOM 838 C C . ASP A 1 108 ? -19.168 12.725 3.096 1.00 90.62 108 ASP A C 1
ATOM 840 O O . ASP A 1 108 ? -18.388 13.587 2.689 1.00 90.62 108 ASP A O 1
ATOM 844 N N . GLU A 1 109 ? -20.050 12.974 4.064 1.00 89.56 109 GLU A N 1
ATOM 845 C CA . GLU A 1 109 ? -20.256 14.288 4.666 1.00 89.56 109 GLU A CA 1
ATOM 846 C C . GLU A 1 109 ? -19.119 14.697 5.608 1.00 89.56 109 GLU A C 1
ATOM 848 O O . GLU A 1 109 ? -18.951 15.883 5.900 1.00 89.56 109 GLU A O 1
ATOM 853 N N . ILE A 1 110 ? -18.331 13.734 6.094 1.00 88.19 110 ILE A N 1
ATOM 854 C CA . ILE A 1 110 ? -17.263 14.017 7.046 1.00 88.19 110 ILE A CA 1
ATOM 855 C C . ILE A 1 110 ? -15.992 14.390 6.284 1.00 88.19 110 ILE A C 1
ATOM 857 O O . ILE A 1 110 ? -15.486 13.594 5.478 1.00 88.19 110 ILE A O 1
ATOM 861 N N . PRO A 1 111 ? -15.449 15.602 6.518 1.00 87.38 111 PRO A N 1
ATOM 862 C CA . PRO A 1 111 ? -14.226 16.021 5.866 1.00 87.38 111 PRO A CA 1
ATOM 863 C C . PRO A 1 111 ? -13.064 15.182 6.395 1.00 87.38 111 PRO A C 1
ATOM 865 O O . PRO A 1 111 ? -12.788 15.142 7.594 1.00 87.38 111 PRO A O 1
ATOM 868 N N . ILE A 1 112 ? -12.352 14.526 5.481 1.00 87.56 112 ILE A N 1
ATOM 869 C CA . ILE A 1 112 ? -11.067 13.916 5.811 1.00 87.56 112 ILE A CA 1
ATOM 870 C C . ILE A 1 112 ? -10.082 15.064 6.069 1.00 87.56 112 ILE A C 1
ATOM 872 O O . ILE A 1 112 ? -10.056 16.015 5.278 1.00 87.56 112 ILE A O 1
ATOM 876 N N . PRO A 1 113 ? -9.259 14.998 7.131 1.00 86.81 113 PRO A N 1
ATOM 877 C CA . PRO A 1 113 ? -8.282 16.037 7.411 1.00 86.81 113 PRO A CA 1
ATOM 878 C C . PRO A 1 113 ? -7.391 16.295 6.193 1.00 86.81 113 PRO A C 1
ATOM 880 O O . PRO A 1 113 ? -6.835 15.362 5.602 1.00 86.81 113 PRO A O 1
ATOM 883 N N . ALA A 1 114 ? -7.262 17.563 5.795 1.00 86.62 114 ALA A N 1
ATOM 884 C CA . ALA A 1 114 ? -6.523 17.932 4.591 1.00 86.62 114 ALA A CA 1
ATOM 885 C C . ALA A 1 114 ? -5.059 17.478 4.677 1.00 86.62 114 ALA A C 1
ATOM 887 O O . ALA A 1 114 ? -4.492 17.036 3.674 1.00 86.62 114 ALA A O 1
ATOM 888 N N . GLU A 1 115 ? -4.466 17.507 5.877 1.00 86.38 115 GLU A N 1
ATOM 889 C CA . GLU A 1 115 ? -3.127 16.980 6.117 1.00 86.38 115 GLU A CA 1
ATOM 890 C C . GLU A 1 115 ? -3.002 15.495 5.758 1.00 86.38 115 GLU A C 1
ATOM 892 O O . GLU A 1 115 ? -2.006 15.113 5.149 1.00 86.38 115 GLU A O 1
ATOM 897 N N . ALA A 1 116 ? -4.017 14.670 6.033 1.00 85.00 116 ALA A N 1
ATOM 898 C CA . ALA A 1 116 ? -3.990 13.242 5.733 1.00 85.00 116 ALA A CA 1
ATOM 899 C C . ALA A 1 116 ? -4.009 12.986 4.218 1.00 85.00 116 ALA A C 1
ATOM 901 O O . ALA A 1 116 ? -3.239 12.167 3.716 1.00 85.00 116 ALA A O 1
ATOM 902 N N . LEU A 1 117 ? -4.820 13.739 3.466 1.00 85.56 117 LEU A N 1
ATOM 903 C CA . LEU A 1 117 ? -4.880 13.637 2.002 1.00 85.56 117 LEU A CA 1
ATOM 904 C C . LEU A 1 117 ? -3.599 14.151 1.333 1.00 85.56 117 LEU A C 1
ATOM 906 O O . LEU A 1 117 ? -3.082 13.523 0.404 1.00 85.56 117 LEU A O 1
ATOM 910 N N . ILE A 1 118 ? -3.060 15.283 1.802 1.00 87.31 118 ILE A N 1
ATOM 911 C CA . ILE A 1 118 ? -1.776 15.815 1.324 1.00 87.31 118 ILE A CA 1
ATOM 912 C C . ILE A 1 118 ? -0.672 14.796 1.597 1.00 87.31 118 ILE A C 1
ATOM 914 O O . ILE A 1 118 ? 0.122 14.493 0.705 1.00 87.31 118 ILE A O 1
ATOM 918 N N . ARG A 1 119 ? -0.651 14.222 2.802 1.00 85.44 119 ARG A N 1
ATOM 919 C CA . ARG A 1 119 ? 0.347 13.237 3.204 1.00 85.44 119 ARG A CA 1
ATOM 920 C C . ARG A 1 119 ? 0.247 11.957 2.385 1.00 85.44 119 ARG A C 1
ATOM 922 O O . ARG A 1 119 ? 1.263 11.488 1.885 1.00 85.44 119 ARG A O 1
ATOM 929 N N . GLN A 1 120 ? -0.959 11.447 2.148 1.00 85.62 120 GLN A N 1
ATOM 930 C CA . GLN A 1 120 ? -1.186 10.298 1.270 1.00 85.62 120 GLN A CA 1
ATOM 931 C C . GLN A 1 120 ? -0.654 10.557 -0.146 1.00 85.62 120 GLN A C 1
ATOM 933 O O . GLN A 1 120 ? 0.047 9.714 -0.707 1.00 85.62 120 GLN A O 1
ATOM 938 N N . LYS A 1 121 ? -0.938 11.735 -0.722 1.00 85.62 121 LYS A N 1
ATOM 939 C CA . LYS A 1 121 ? -0.406 12.126 -2.037 1.00 85.62 121 LYS A CA 1
ATOM 940 C C . LYS A 1 121 ? 1.117 12.219 -2.033 1.00 85.62 121 LYS A C 1
ATOM 942 O O . LYS A 1 121 ? 1.742 11.767 -2.989 1.00 85.62 121 LYS A O 1
ATOM 947 N N . GLN A 1 122 ? 1.715 12.771 -0.977 1.00 86.94 122 GLN A N 1
ATOM 948 C CA . GLN A 1 122 ? 3.170 12.849 -0.829 1.00 86.94 122 GLN A CA 1
ATOM 949 C C . GLN A 1 122 ? 3.802 11.463 -0.743 1.00 86.94 122 GLN A C 1
ATOM 951 O O . GLN A 1 122 ? 4.778 11.220 -1.442 1.00 86.94 122 GLN A O 1
ATOM 956 N N . ILE A 1 123 ? 3.234 10.551 0.051 1.00 84.25 123 ILE A N 1
ATOM 957 C CA . ILE A 1 123 ? 3.730 9.176 0.171 1.00 84.25 123 ILE A CA 1
ATOM 958 C C . ILE A 1 123 ? 3.625 8.466 -1.178 1.00 84.25 123 ILE A C 1
ATOM 960 O O . ILE A 1 123 ? 4.616 7.926 -1.652 1.00 84.25 123 ILE A O 1
ATOM 964 N N . ARG A 1 124 ? 2.466 8.544 -1.842 1.00 80.50 124 ARG A N 1
ATOM 965 C CA . ARG A 1 124 ? 2.268 7.948 -3.168 1.00 80.50 124 ARG A CA 1
ATOM 966 C C . ARG A 1 124 ? 3.257 8.505 -4.193 1.00 80.50 124 ARG A C 1
ATOM 968 O O . ARG A 1 124 ? 3.839 7.749 -4.957 1.00 80.50 124 ARG A O 1
ATOM 975 N N . THR A 1 125 ? 3.448 9.822 -4.223 1.00 79.56 125 THR A N 1
ATOM 976 C CA . THR A 1 125 ? 4.379 10.458 -5.170 1.00 79.56 125 THR A CA 1
ATOM 977 C C . THR A 1 125 ? 5.821 10.085 -4.851 1.00 79.56 125 THR A C 1
ATOM 979 O O . THR A 1 125 ? 6.585 9.808 -5.768 1.00 79.56 125 THR A O 1
ATOM 982 N N . ALA A 1 126 ? 6.190 10.041 -3.569 1.00 74.94 126 ALA A N 1
ATOM 983 C CA . ALA A 1 126 ? 7.508 9.595 -3.148 1.00 74.94 126 ALA A CA 1
ATOM 984 C C . ALA A 1 126 ? 7.746 8.155 -3.598 1.00 74.94 126 ALA A C 1
ATOM 986 O O . ALA A 1 126 ? 8.752 7.917 -4.237 1.00 74.94 126 ALA A O 1
ATOM 987 N N . GLU A 1 127 ? 6.802 7.243 -3.370 1.00 68.50 127 GLU A N 1
ATOM 988 C CA . GLU A 1 127 ? 6.924 5.826 -3.727 1.00 68.50 127 GLU A CA 1
ATOM 989 C C . GLU A 1 127 ? 6.982 5.598 -5.248 1.00 68.50 127 GLU A C 1
ATOM 991 O O . GLU A 1 127 ? 7.806 4.818 -5.713 1.00 68.50 127 GLU A O 1
ATOM 996 N N . I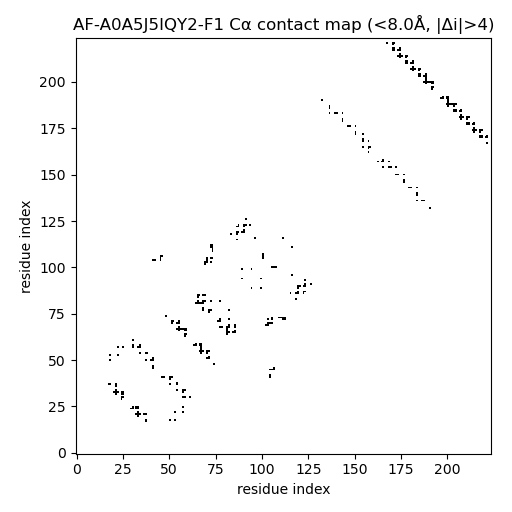LE A 1 128 ? 6.199 6.351 -6.034 1.00 63.31 128 ILE A N 1
ATOM 997 C CA . ILE A 1 128 ? 6.252 6.329 -7.509 1.00 63.31 128 ILE A CA 1
ATOM 998 C C . ILE A 1 128 ? 7.588 6.877 -8.036 1.00 63.31 128 ILE A C 1
ATOM 1000 O O . ILE A 1 128 ? 8.123 6.375 -9.018 1.00 63.31 128 ILE A O 1
ATOM 1004 N N . VAL A 1 129 ? 8.138 7.923 -7.414 1.00 59.34 129 VAL A N 1
ATOM 1005 C CA . VAL A 1 129 ? 9.400 8.548 -7.856 1.00 59.34 129 VAL A CA 1
ATOM 1006 C C . VAL A 1 129 ? 10.626 7.823 -7.279 1.00 59.34 129 VAL A C 1
ATOM 1008 O O . VAL A 1 129 ? 11.732 7.959 -7.803 1.00 59.34 129 VAL A O 1
ATOM 1011 N N . SER A 1 130 ? 10.454 7.029 -6.220 1.00 54.41 130 SER A N 1
ATOM 1012 C CA . SER A 1 130 ? 11.538 6.410 -5.458 1.00 54.41 130 SER A CA 1
ATOM 1013 C C . SER A 1 130 ? 11.767 4.934 -5.743 1.00 54.41 130 SER A C 1
ATOM 1015 O O . SER A 1 130 ? 12.404 4.293 -4.905 1.00 54.41 130 SER A O 1
ATOM 1017 N N . ASP A 1 131 ? 11.331 4.377 -6.875 1.00 62.38 131 ASP A N 1
ATOM 1018 C CA . ASP A 1 131 ? 12.005 3.175 -7.368 1.00 62.38 131 ASP A CA 1
ATOM 1019 C C . ASP A 1 131 ? 13.102 3.596 -8.361 1.00 62.38 131 ASP A C 1
ATOM 1021 O O . ASP A 1 131 ? 12.897 3.576 -9.577 1.00 62.38 131 ASP A O 1
ATOM 1025 N N . PRO A 1 132 ? 14.292 4.032 -7.883 1.00 65.44 132 PRO A N 1
ATOM 1026 C CA . PRO A 1 132 ? 15.395 4.419 -8.759 1.00 65.44 132 PRO A CA 1
ATOM 1027 C C . PRO A 1 132 ? 15.786 3.280 -9.705 1.00 65.44 132 PRO A C 1
ATOM 1029 O O . PRO A 1 132 ? 16.393 3.534 -10.741 1.00 65.44 132 PRO A O 1
ATOM 1032 N N . TRP A 1 133 ? 15.413 2.038 -9.385 1.00 65.50 133 TRP A N 1
ATOM 1033 C CA . TRP A 1 133 ? 15.586 0.890 -10.262 1.00 65.50 133 TRP A CA 1
ATOM 1034 C C . TRP A 1 133 ? 14.631 0.880 -11.450 1.00 65.50 133 TRP A C 1
ATOM 1036 O O . TRP A 1 133 ? 15.030 0.403 -12.508 1.00 65.50 133 TRP A O 1
ATOM 1046 N N . GLU A 1 134 ? 13.420 1.424 -11.328 1.00 69.00 134 GLU A N 1
ATOM 1047 C CA . GLU A 1 134 ? 12.497 1.553 -12.456 1.00 69.00 134 GLU A CA 1
ATOM 1048 C C . GLU A 1 134 ? 13.016 2.604 -13.444 1.00 69.00 134 GLU A C 1
ATOM 1050 O O . GLU A 1 134 ? 13.151 2.324 -14.635 1.00 69.00 134 GLU A O 1
ATOM 1055 N N . VAL A 1 135 ? 13.432 3.774 -12.943 1.00 70.62 135 VAL A N 1
ATOM 1056 C CA . VAL A 1 135 ? 14.054 4.824 -13.769 1.00 70.62 135 VAL A CA 1
ATOM 1057 C C . VAL A 1 135 ? 15.345 4.313 -14.413 1.00 70.62 135 VAL A C 1
ATOM 1059 O O . VAL A 1 135 ? 15.533 4.471 -15.619 1.00 70.62 135 VAL A O 1
ATOM 1062 N N . MET A 1 136 ? 16.215 3.647 -13.646 1.00 73.56 136 MET A N 1
ATOM 1063 C CA . MET A 1 136 ? 17.437 3.034 -14.178 1.00 73.56 136 MET A CA 1
ATOM 1064 C C . MET A 1 136 ? 17.114 1.958 -15.223 1.00 73.56 136 MET A C 1
ATOM 1066 O O . MET A 1 136 ? 17.774 1.895 -16.255 1.00 73.56 136 MET A O 1
ATOM 1070 N N . GLY A 1 137 ? 16.076 1.149 -15.001 1.00 75.00 137 GLY A N 1
ATOM 1071 C CA . GLY A 1 137 ? 15.601 0.137 -15.942 1.00 75.00 137 GLY A CA 1
ATOM 1072 C C . GLY A 1 137 ? 15.147 0.742 -17.270 1.00 75.00 137 GLY A C 1
ATOM 1073 O O . GLY A 1 137 ? 15.587 0.285 -18.326 1.00 75.00 137 GLY A O 1
ATOM 1074 N N . TRP A 1 138 ? 14.345 1.810 -17.233 1.00 72.69 138 TRP A N 1
ATOM 1075 C CA . TRP A 1 138 ? 13.924 2.551 -18.427 1.00 72.69 138 TRP A CA 1
ATOM 1076 C C . TRP A 1 138 ? 15.100 3.208 -19.152 1.00 72.69 138 TRP A C 1
ATOM 1078 O O . TRP A 1 138 ? 15.181 3.127 -20.377 1.00 72.69 138 TRP A O 1
ATOM 1088 N N . VAL A 1 139 ? 16.043 3.805 -18.418 1.00 77.88 139 VAL A N 1
ATOM 1089 C CA . VAL A 1 139 ? 17.256 4.404 -18.999 1.00 77.88 139 VAL A CA 1
ATOM 1090 C C . VAL A 1 139 ? 18.133 3.336 -19.660 1.00 77.88 139 VAL A C 1
ATOM 1092 O O . VAL A 1 139 ? 18.535 3.506 -20.811 1.00 77.88 139 VAL A O 1
ATOM 1095 N N . CYS A 1 140 ? 18.388 2.209 -18.988 1.00 76.06 140 CYS A N 1
ATOM 1096 C CA . CYS A 1 140 ? 19.153 1.092 -19.546 1.00 76.06 140 CYS A CA 1
ATOM 1097 C C . CYS A 1 140 ? 18.456 0.469 -20.763 1.00 76.06 140 CYS A C 1
ATOM 1099 O O . CYS A 1 140 ? 19.115 0.185 -21.763 1.00 76.06 140 CYS A O 1
ATOM 1101 N N . GLY A 1 141 ? 17.133 0.288 -20.706 1.00 76.88 141 GLY A N 1
ATOM 1102 C CA . GLY A 1 141 ? 16.333 -0.225 -21.818 1.00 76.88 141 GLY A CA 1
ATOM 1103 C C . GLY A 1 141 ? 16.333 0.716 -23.024 1.00 76.88 141 GLY A C 1
ATOM 1104 O O . GLY A 1 141 ? 16.539 0.270 -24.153 1.00 76.88 141 GLY A O 1
ATOM 1105 N N . GLY A 1 142 ? 16.179 2.022 -22.792 1.00 73.62 142 GLY A N 1
ATOM 1106 C CA . GLY A 1 142 ? 16.262 3.048 -23.832 1.00 73.62 142 GLY A CA 1
ATOM 1107 C C . GLY A 1 142 ? 17.646 3.107 -24.480 1.00 73.62 142 GLY A C 1
ATOM 1108 O O . GLY A 1 142 ? 17.753 3.086 -25.706 1.00 73.62 142 GLY A O 1
ATOM 1109 N N . LEU A 1 143 ? 18.712 3.094 -23.673 1.00 77.81 143 LEU A N 1
ATOM 1110 C CA . LEU A 1 143 ? 20.089 3.061 -24.170 1.00 77.81 143 LEU A CA 1
ATOM 1111 C C . LEU A 1 143 ? 20.355 1.799 -25.003 1.00 77.81 143 LEU A C 1
ATOM 1113 O O . LEU A 1 143 ? 20.950 1.883 -26.075 1.00 77.81 143 LEU A O 1
ATOM 1117 N N . PHE A 1 144 ? 19.868 0.640 -24.551 1.00 78.31 144 PHE A N 1
ATOM 1118 C CA . PHE A 1 144 ? 19.965 -0.607 -25.303 1.00 78.31 144 PHE A CA 1
ATOM 1119 C C . PHE A 1 144 ? 19.252 -0.523 -26.659 1.00 78.31 144 PHE A C 1
ATOM 1121 O O . PHE A 1 144 ? 19.839 -0.897 -27.674 1.00 78.31 144 PHE A O 1
ATOM 1128 N N . ALA A 1 145 ? 18.024 0.004 -26.696 1.00 74.19 145 ALA A N 1
ATOM 1129 C CA . ALA A 1 145 ? 17.268 0.166 -27.935 1.00 74.19 145 ALA A CA 1
ATOM 1130 C C . ALA A 1 145 ? 17.998 1.081 -28.933 1.00 74.19 145 ALA A C 1
ATOM 1132 O O . ALA A 1 145 ? 18.114 0.738 -30.110 1.00 74.19 145 ALA A O 1
ATOM 1133 N N . VAL A 1 146 ? 18.559 2.199 -28.460 1.00 77.25 146 VAL A N 1
ATOM 1134 C CA . VAL A 1 146 ? 19.368 3.106 -29.289 1.00 77.25 146 VAL A CA 1
ATOM 1135 C C . VAL A 1 146 ? 20.607 2.391 -29.830 1.00 77.25 146 VAL A C 1
ATOM 1137 O O . VAL A 1 146 ? 20.844 2.416 -31.037 1.00 77.25 146 VAL A O 1
ATOM 1140 N N . CYS A 1 147 ? 21.364 1.697 -28.975 1.00 75.94 147 CYS A N 1
ATOM 1141 C CA . CYS A 1 147 ? 22.539 0.930 -29.394 1.00 75.94 147 CYS A CA 1
ATOM 1142 C C . CYS A 1 147 ? 22.187 -0.150 -30.427 1.00 75.94 147 CYS A C 1
ATOM 1144 O O . CYS A 1 147 ? 22.913 -0.325 -31.402 1.00 75.94 147 CYS A O 1
ATOM 1146 N N . ALA A 1 148 ? 21.066 -0.852 -30.254 1.00 76.25 148 ALA A N 1
ATOM 1147 C CA . ALA A 1 148 ? 20.608 -1.865 -31.199 1.00 76.25 148 ALA A CA 1
ATOM 1148 C C . ALA A 1 148 ? 20.266 -1.258 -32.570 1.00 76.25 148 ALA A C 1
ATOM 1150 O O . ALA A 1 148 ? 20.712 -1.780 -33.591 1.00 76.25 148 ALA A O 1
ATOM 1151 N N . VAL A 1 149 ? 19.539 -0.134 -32.604 1.00 77.00 149 VAL A N 1
ATOM 1152 C CA . VAL A 1 149 ? 19.209 0.576 -33.852 1.00 77.00 149 VAL A CA 1
ATOM 1153 C C . VAL A 1 149 ? 20.475 1.059 -34.559 1.00 77.00 149 VAL A C 1
ATOM 1155 O O . VAL A 1 149 ? 20.619 0.844 -35.763 1.00 77.00 149 VAL A O 1
ATOM 1158 N N . VAL A 1 150 ? 21.414 1.656 -33.818 1.00 79.81 150 VAL A N 1
ATOM 1159 C CA . VAL A 1 150 ? 22.699 2.111 -34.369 1.00 79.81 150 VAL A CA 1
ATOM 1160 C C . VAL A 1 150 ? 23.487 0.936 -34.946 1.00 79.81 150 VAL A C 1
ATOM 1162 O O . VAL A 1 150 ? 23.958 1.036 -36.077 1.00 79.81 150 VAL A O 1
ATOM 1165 N N . THR A 1 151 ? 23.588 -0.193 -34.237 1.00 79.19 151 THR A N 1
ATOM 1166 C CA . THR A 1 151 ? 24.289 -1.370 -34.768 1.00 79.19 151 THR A CA 1
ATOM 1167 C C . THR A 1 151 ? 23.624 -1.892 -36.036 1.00 79.19 151 THR A C 1
ATOM 1169 O O . THR A 1 151 ? 24.324 -2.117 -37.019 1.00 79.19 151 THR A O 1
ATOM 1172 N N . VAL A 1 152 ? 22.295 -2.057 -36.059 1.00 78.06 152 VAL A N 1
ATOM 1173 C CA . VAL A 1 152 ? 21.589 -2.529 -37.265 1.00 78.06 152 VAL A CA 1
ATOM 1174 C C . VAL A 1 152 ? 21.846 -1.587 -38.439 1.00 78.06 152 VAL A C 1
ATOM 1176 O O . VAL A 1 152 ? 22.163 -2.052 -39.531 1.00 78.06 152 VAL A O 1
ATOM 1179 N N . PHE A 1 153 ? 21.778 -0.274 -38.213 1.00 80.12 153 PHE A N 1
ATOM 1180 C CA . PHE A 1 153 ? 22.027 0.725 -39.247 1.00 80.12 153 PHE A CA 1
ATOM 1181 C C . PHE A 1 153 ? 23.467 0.674 -39.777 1.00 80.12 153 PHE A C 1
ATOM 1183 O O . PHE A 1 153 ? 23.677 0.633 -40.988 1.00 80.12 153 PHE A O 1
ATOM 1190 N N . VAL A 1 154 ? 24.464 0.615 -38.888 1.00 80.06 154 VAL A N 1
ATOM 1191 C CA . VAL A 1 154 ? 25.883 0.531 -39.270 1.00 80.06 154 VAL A CA 1
ATOM 1192 C C . VAL A 1 154 ? 26.166 -0.758 -40.038 1.00 80.06 154 VAL A C 1
ATOM 1194 O O . VAL A 1 154 ? 26.790 -0.711 -41.096 1.00 80.06 154 VAL A O 1
ATOM 1197 N N . VAL A 1 155 ? 25.677 -1.902 -39.550 1.00 77.06 155 VAL A N 1
ATOM 1198 C CA . VAL A 1 155 ? 25.833 -3.192 -40.236 1.00 77.06 155 VAL A CA 1
ATOM 1199 C C . VAL A 1 155 ? 25.188 -3.140 -41.620 1.00 77.06 155 VAL A C 1
ATOM 1201 O O . VAL A 1 155 ? 25.813 -3.547 -42.596 1.00 77.06 155 VAL A O 1
ATOM 1204 N N . TYR A 1 156 ? 23.981 -2.584 -41.728 1.00 78.50 156 TYR A N 1
ATOM 1205 C CA . TYR A 1 156 ? 23.270 -2.455 -42.997 1.00 78.50 156 TYR A CA 1
ATOM 1206 C C . TYR A 1 156 ? 24.027 -1.584 -44.009 1.00 78.50 156 TYR A C 1
ATOM 1208 O O . TYR A 1 156 ? 24.207 -2.000 -45.153 1.00 78.50 156 TYR A O 1
ATOM 1216 N N . LEU A 1 157 ? 24.537 -0.417 -43.591 1.00 79.25 157 LEU A N 1
ATOM 1217 C CA . LEU A 1 157 ? 25.352 0.438 -44.459 1.00 79.25 157 LEU A CA 1
ATOM 1218 C C . LEU A 1 157 ? 26.608 -0.293 -44.939 1.00 79.25 157 LEU A C 1
ATOM 1220 O O . LEU A 1 157 ? 26.901 -0.302 -46.131 1.00 79.25 157 LEU A O 1
ATOM 1224 N N . VAL A 1 158 ? 27.335 -0.942 -44.031 1.00 79.62 158 VAL A N 1
ATOM 1225 C CA . VAL A 1 158 ? 28.579 -1.632 -44.385 1.00 79.62 158 VAL A CA 1
ATOM 1226 C C . VAL A 1 158 ? 28.331 -2.796 -45.352 1.00 79.62 158 VAL A C 1
ATOM 1228 O O . VAL A 1 158 ? 29.129 -2.999 -46.269 1.00 79.62 158 VAL A O 1
ATOM 1231 N N . VAL A 1 159 ? 27.223 -3.526 -45.190 1.00 77.62 159 VAL A N 1
ATOM 1232 C CA . VAL A 1 159 ? 26.818 -4.594 -46.115 1.00 77.62 159 VAL A CA 1
ATOM 1233 C C . VAL A 1 159 ? 26.465 -4.031 -47.495 1.00 77.62 159 VAL A C 1
ATOM 1235 O O . VAL A 1 159 ? 26.935 -4.567 -48.496 1.00 77.62 159 VAL A O 1
ATOM 1238 N N . ILE A 1 160 ? 25.697 -2.938 -47.570 1.00 79.81 160 ILE A N 1
ATOM 1239 C CA . ILE A 1 160 ? 25.325 -2.306 -48.849 1.00 79.81 160 ILE A CA 1
ATOM 1240 C C . ILE A 1 160 ? 26.546 -1.796 -49.608 1.00 79.81 160 ILE A C 1
ATOM 1242 O O . ILE A 1 160 ? 26.639 -1.978 -50.820 1.00 79.81 160 ILE A O 1
ATOM 1246 N N . PHE A 1 161 ? 27.489 -1.163 -48.911 1.00 82.25 161 PHE A N 1
ATOM 1247 C CA . PHE A 1 161 ? 28.662 -0.572 -49.551 1.00 82.25 161 PHE A CA 1
ATOM 1248 C C . PHE A 1 161 ? 29.767 -1.590 -49.872 1.00 82.25 161 PHE A C 1
ATOM 1250 O O . PHE A 1 161 ? 30.834 -1.195 -50.338 1.00 82.25 161 PHE A O 1
ATOM 1257 N N . GLY A 1 162 ? 29.524 -2.894 -49.668 1.00 71.50 162 GLY A N 1
ATOM 1258 C CA . GLY A 1 162 ? 30.374 -3.973 -50.183 1.00 71.50 162 GLY A CA 1
ATOM 1259 C C . GLY A 1 162 ? 31.819 -3.944 -49.680 1.00 71.50 162 GLY A C 1
ATOM 1260 O O . GLY A 1 162 ? 32.719 -4.443 -50.354 1.00 71.50 162 GLY A O 1
ATOM 1261 N N . GLY A 1 163 ? 32.070 -3.337 -48.517 1.00 78.19 163 GLY A N 1
ATOM 1262 C CA . GLY A 1 163 ? 33.421 -3.206 -47.984 1.00 78.19 163 GLY A CA 1
ATOM 1263 C C . GLY A 1 163 ? 34.012 -4.572 -47.636 1.00 78.19 163 GLY A C 1
ATOM 1264 O O . GLY A 1 163 ? 33.349 -5.393 -47.006 1.00 78.19 163 GLY A O 1
ATOM 1265 N N . ALA A 1 164 ? 35.291 -4.799 -47.953 1.00 81.38 164 ALA A N 1
ATOM 1266 C CA . ALA A 1 164 ? 36.025 -6.016 -47.569 1.00 81.38 164 ALA A CA 1
ATOM 1267 C C . ALA A 1 164 ? 35.969 -6.314 -46.050 1.00 81.38 164 ALA A C 1
ATOM 1269 O O . ALA A 1 164 ? 36.169 -7.446 -45.617 1.00 81.38 164 ALA A O 1
ATOM 1270 N N . PHE A 1 165 ? 35.639 -5.303 -45.242 1.00 78.25 165 PHE A N 1
ATOM 1271 C CA . PHE A 1 165 ? 35.480 -5.380 -43.792 1.00 78.25 165 PHE A CA 1
ATOM 1272 C C . PHE A 1 165 ? 34.063 -5.740 -43.316 1.00 78.25 165 PHE A C 1
ATOM 1274 O O . PHE A 1 165 ? 33.840 -5.808 -42.108 1.00 78.25 165 PHE A O 1
ATOM 1281 N N . ALA A 1 166 ? 33.101 -5.989 -44.212 1.00 78.25 166 ALA A N 1
ATOM 1282 C CA . ALA A 1 166 ? 31.701 -6.190 -43.834 1.00 78.25 166 ALA A CA 1
ATOM 1283 C C . ALA A 1 166 ? 31.488 -7.349 -42.860 1.00 78.25 166 ALA A C 1
ATOM 1285 O O . ALA A 1 166 ? 30.733 -7.218 -41.897 1.00 78.25 166 ALA A O 1
ATOM 1286 N N . ARG A 1 167 ? 32.226 -8.447 -43.046 1.00 79.56 167 ARG A N 1
ATOM 1287 C CA . ARG A 1 167 ? 32.201 -9.587 -42.126 1.00 79.56 167 ARG A CA 1
ATOM 1288 C C . ARG A 1 167 ? 32.716 -9.201 -40.736 1.00 79.56 167 ARG A C 1
ATOM 1290 O O . ARG A 1 167 ? 32.046 -9.480 -39.748 1.00 79.56 167 ARG A O 1
ATOM 1297 N N . THR A 1 168 ? 33.859 -8.523 -40.648 1.00 81.12 168 THR A N 1
ATOM 1298 C CA . THR A 1 168 ? 34.461 -8.121 -39.366 1.00 81.12 168 THR A CA 1
ATOM 1299 C C . THR A 1 168 ? 33.575 -7.134 -38.614 1.00 81.12 168 THR A C 1
ATOM 1301 O O . THR A 1 168 ? 33.359 -7.296 -37.415 1.00 81.12 168 THR A O 1
ATOM 1304 N N . VAL A 1 169 ? 33.007 -6.147 -39.315 1.00 79.31 169 VAL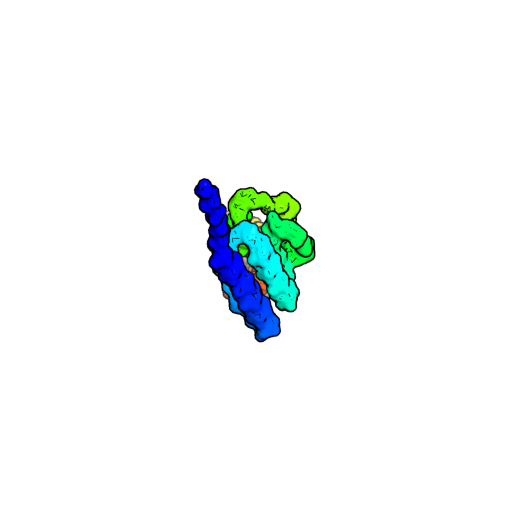 A N 1
ATOM 1305 C CA . VAL A 1 169 ? 32.107 -5.157 -38.709 1.00 79.31 169 VAL A CA 1
ATOM 1306 C C . VAL A 1 169 ? 30.799 -5.799 -38.249 1.00 79.31 169 VAL A C 1
ATOM 1308 O O . VAL A 1 169 ? 30.331 -5.485 -37.158 1.00 79.31 169 VAL A O 1
ATOM 1311 N N . ALA A 1 170 ? 30.234 -6.734 -39.018 1.00 78.50 170 ALA A N 1
ATOM 1312 C CA . ALA A 1 170 ? 29.029 -7.454 -38.614 1.00 78.50 170 ALA A CA 1
ATOM 1313 C C . ALA A 1 170 ? 29.255 -8.303 -37.353 1.00 78.50 170 ALA A C 1
ATOM 1315 O O . ALA A 1 170 ? 28.433 -8.267 -36.439 1.00 78.50 170 ALA A O 1
ATOM 1316 N N . ILE A 1 171 ? 30.379 -9.026 -37.271 1.00 79.50 171 ILE A N 1
ATOM 1317 C CA . ILE A 1 171 ? 30.687 -9.869 -36.107 1.00 79.50 171 ILE A CA 1
ATOM 1318 C C . ILE A 1 171 ? 30.995 -9.002 -34.876 1.00 79.50 171 ILE A C 1
ATOM 1320 O O . ILE A 1 171 ? 30.442 -9.249 -33.805 1.00 79.50 171 ILE A O 1
ATOM 1324 N N . ALA A 1 172 ? 31.817 -7.956 -35.021 1.00 79.75 172 ALA A N 1
ATOM 1325 C CA . ALA A 1 172 ? 32.147 -7.052 -33.917 1.00 79.75 172 ALA A CA 1
ATOM 1326 C C . ALA A 1 172 ? 30.918 -6.269 -33.421 1.00 79.75 172 ALA A C 1
ATOM 1328 O O . ALA A 1 172 ? 30.685 -6.181 -32.215 1.00 79.75 172 ALA A O 1
ATOM 1329 N N . GLY A 1 173 ? 30.099 -5.752 -34.343 1.00 77.19 173 GLY A N 1
ATOM 1330 C CA . GLY A 1 173 ? 28.857 -5.048 -34.025 1.00 77.19 173 GLY A CA 1
ATOM 1331 C C . GLY A 1 173 ? 27.837 -5.957 -33.339 1.00 77.19 173 GLY A C 1
ATOM 1332 O O . GLY A 1 173 ? 27.306 -5.601 -32.288 1.00 77.19 173 GLY A O 1
ATOM 1333 N N . GLY A 1 174 ? 27.619 -7.161 -33.877 1.00 77.31 174 GLY A N 1
ATOM 1334 C CA . GLY A 1 174 ? 26.730 -8.156 -33.274 1.00 77.31 174 GLY A CA 1
ATOM 1335 C C . GLY A 1 174 ? 27.185 -8.586 -31.876 1.00 77.31 174 GLY A C 1
ATOM 1336 O O . GLY A 1 174 ? 26.367 -8.639 -30.957 1.00 77.31 174 GLY A O 1
ATOM 1337 N N . GLY A 1 175 ? 28.491 -8.813 -31.689 1.00 78.31 175 GLY A N 1
ATOM 1338 C CA . GLY A 1 175 ? 29.079 -9.133 -30.386 1.00 78.31 175 GLY A CA 1
ATOM 1339 C C . GLY A 1 175 ? 28.878 -8.016 -29.359 1.00 78.31 175 GLY A C 1
ATOM 1340 O O . GLY A 1 175 ? 28.436 -8.280 -28.241 1.00 78.31 175 GLY A O 1
ATOM 1341 N N . ALA A 1 176 ? 29.118 -6.759 -29.743 1.00 77.94 176 ALA A N 1
ATOM 1342 C CA . ALA A 1 176 ? 28.912 -5.609 -28.862 1.00 77.94 176 ALA A CA 1
ATOM 1343 C C . ALA A 1 176 ? 27.438 -5.446 -28.443 1.00 77.94 176 ALA A C 1
ATOM 1345 O O . ALA A 1 176 ? 27.147 -5.246 -27.261 1.00 77.94 176 ALA A O 1
ATOM 1346 N N . THR A 1 177 ? 26.493 -5.588 -29.379 1.00 77.62 177 THR A N 1
ATOM 1347 C CA . THR A 1 177 ? 25.055 -5.505 -29.070 1.00 77.62 177 THR A CA 1
ATOM 1348 C C . THR A 1 177 ? 24.595 -6.647 -28.168 1.00 77.62 177 THR A C 1
ATOM 1350 O O . THR A 1 177 ? 23.789 -6.420 -27.266 1.00 77.62 177 THR A O 1
ATOM 1353 N N . ALA A 1 178 ? 25.120 -7.858 -28.352 1.00 77.44 178 ALA A N 1
ATOM 1354 C CA . ALA A 1 178 ? 24.772 -9.005 -27.520 1.00 77.44 178 ALA A CA 1
ATOM 1355 C C . ALA A 1 178 ? 25.299 -8.865 -26.072 1.00 77.44 178 ALA A C 1
ATOM 1357 O O . ALA A 1 178 ? 24.580 -9.187 -25.120 1.00 77.44 178 ALA A O 1
ATOM 1358 N N . VAL A 1 179 ? 26.488 -8.279 -25.872 1.00 78.38 179 VAL A N 1
ATOM 1359 C CA . VAL A 1 179 ? 26.995 -7.930 -24.529 1.00 78.38 179 VAL A CA 1
ATOM 1360 C C . VAL A 1 179 ? 26.105 -6.874 -23.870 1.00 78.38 179 VAL A C 1
ATOM 1362 O O . VAL A 1 179 ? 25.704 -7.039 -22.716 1.00 78.38 179 VAL A O 1
ATOM 1365 N N . ALA A 1 180 ? 25.728 -5.824 -24.606 1.00 77.81 180 ALA A N 1
ATOM 1366 C CA . ALA A 1 180 ? 24.820 -4.795 -24.099 1.00 77.81 180 ALA A CA 1
ATOM 1367 C C . ALA A 1 180 ? 23.445 -5.377 -23.715 1.00 77.81 180 ALA A C 1
ATOM 1369 O O . ALA A 1 180 ? 22.920 -5.062 -22.646 1.00 77.81 180 ALA A O 1
ATOM 1370 N N . ALA A 1 181 ? 22.900 -6.284 -24.536 1.00 76.69 181 ALA A N 1
ATOM 1371 C CA . ALA A 1 181 ? 21.652 -6.995 -24.251 1.00 76.69 181 ALA A CA 1
ATOM 1372 C C . ALA A 1 181 ? 21.750 -7.826 -22.968 1.00 76.69 181 ALA A C 1
ATOM 1374 O O . ALA A 1 181 ? 20.821 -7.838 -22.159 1.00 76.69 181 ALA A O 1
ATOM 1375 N N . THR A 1 182 ? 22.883 -8.503 -22.767 1.00 79.50 182 THR A N 1
ATOM 1376 C CA . THR A 1 182 ? 23.149 -9.328 -21.582 1.00 79.50 182 THR A CA 1
ATOM 1377 C C . THR A 1 182 ? 23.122 -8.484 -20.312 1.00 79.50 182 THR A C 1
ATOM 1379 O O . THR A 1 182 ? 22.419 -8.825 -19.365 1.00 79.50 182 THR A O 1
ATOM 1382 N N . LEU A 1 183 ? 23.836 -7.355 -20.300 1.00 80.25 183 LEU A N 1
ATOM 1383 C CA . LEU A 1 183 ? 23.890 -6.465 -19.138 1.00 80.25 183 LEU A CA 1
ATOM 1384 C C . LEU A 1 183 ? 22.522 -5.847 -18.825 1.00 80.25 183 LEU A C 1
ATOM 1386 O O . LEU A 1 183 ? 22.104 -5.832 -17.667 1.00 80.25 183 LEU A O 1
ATOM 1390 N N . ALA A 1 184 ? 21.801 -5.392 -19.854 1.00 78.25 184 ALA A N 1
ATOM 1391 C CA . ALA A 1 184 ? 20.470 -4.816 -19.690 1.00 78.25 184 ALA A CA 1
ATOM 1392 C C . ALA A 1 184 ? 19.467 -5.845 -19.139 1.00 78.25 184 ALA A C 1
ATOM 1394 O O . ALA A 1 184 ? 18.781 -5.581 -18.151 1.00 78.25 184 ALA A O 1
ATOM 1395 N N . SER A 1 185 ? 19.418 -7.045 -19.727 1.00 78.56 185 SER A N 1
ATOM 1396 C CA . SER A 1 185 ? 18.518 -8.115 -19.274 1.00 78.56 185 SER A CA 1
ATOM 1397 C C . SER A 1 185 ? 18.867 -8.627 -17.872 1.00 78.56 185 SER A C 1
ATOM 1399 O O . SER A 1 185 ? 17.955 -8.877 -17.085 1.00 78.56 185 SER A O 1
ATOM 1401 N N . ALA A 1 186 ? 20.152 -8.693 -17.507 1.00 79.56 186 ALA A N 1
ATOM 1402 C CA . ALA A 1 186 ? 20.574 -9.097 -16.167 1.00 79.56 186 ALA A CA 1
ATOM 1403 C C . ALA A 1 186 ? 20.136 -8.075 -15.107 1.00 79.56 186 ALA A C 1
ATOM 1405 O O . ALA A 1 186 ? 19.617 -8.459 -14.057 1.00 79.56 186 ALA A O 1
ATOM 1406 N N . GLY A 1 187 ? 20.270 -6.775 -15.403 1.00 79.25 187 GLY A N 1
ATOM 1407 C CA . GLY A 1 187 ? 19.792 -5.700 -14.529 1.00 79.25 187 GLY A CA 1
ATOM 1408 C C . GLY A 1 187 ? 18.282 -5.775 -14.282 1.00 79.25 187 GLY A C 1
ATOM 1409 O O . GLY A 1 187 ? 17.835 -5.742 -13.132 1.00 79.25 187 GLY A O 1
ATOM 1410 N N . VAL A 1 188 ? 17.495 -5.971 -15.345 1.00 78.25 188 VAL A N 1
ATOM 1411 C CA . VAL A 1 188 ? 16.036 -6.151 -15.239 1.00 78.25 188 VAL A CA 1
ATOM 1412 C C . VAL A 1 188 ? 15.685 -7.430 -14.471 1.00 78.25 188 VAL A C 1
ATOM 1414 O O . VAL A 1 188 ? 14.781 -7.420 -13.635 1.00 78.25 188 VAL A O 1
ATOM 1417 N N . GLY A 1 189 ? 16.424 -8.522 -14.690 1.00 79.75 189 GLY A N 1
ATOM 1418 C CA . GLY A 1 189 ? 16.234 -9.786 -13.978 1.00 79.75 189 GLY A CA 1
ATOM 1419 C C . GLY A 1 189 ? 16.417 -9.651 -12.464 1.00 79.75 189 GLY A C 1
ATOM 1420 O O . GLY A 1 189 ? 15.575 -10.128 -11.699 1.00 79.75 189 GLY A O 1
ATOM 1421 N N . VAL A 1 190 ? 17.465 -8.946 -12.023 1.00 79.25 190 VAL A N 1
ATOM 1422 C CA . VAL A 1 190 ? 17.718 -8.663 -10.597 1.00 79.25 190 VAL A CA 1
ATOM 1423 C C . VAL A 1 190 ? 16.608 -7.797 -9.993 1.00 79.25 190 VAL A C 1
ATOM 1425 O O . VAL A 1 190 ? 16.136 -8.090 -8.893 1.00 79.25 190 VAL A O 1
ATOM 1428 N N . SER A 1 191 ? 16.146 -6.773 -10.717 1.00 74.94 191 SER A N 1
ATOM 1429 C CA . SER A 1 191 ? 15.027 -5.924 -10.283 1.00 74.94 191 SER A CA 1
ATOM 1430 C C . SER A 1 191 ? 13.735 -6.737 -10.104 1.00 74.94 191 SER A C 1
ATOM 1432 O O . SER A 1 191 ? 13.120 -6.721 -9.036 1.00 74.94 191 SER A O 1
ATOM 1434 N N . CYS A 1 192 ? 13.380 -7.559 -11.096 1.00 77.56 192 CYS A N 1
ATOM 1435 C CA . CYS A 1 192 ? 12.204 -8.430 -11.040 1.00 77.56 192 CYS A CA 1
ATOM 1436 C C . CYS A 1 192 ? 12.267 -9.441 -9.885 1.00 77.56 192 CYS A C 1
ATOM 1438 O O . CYS A 1 192 ? 11.239 -9.740 -9.270 1.00 77.56 192 CYS A O 1
AT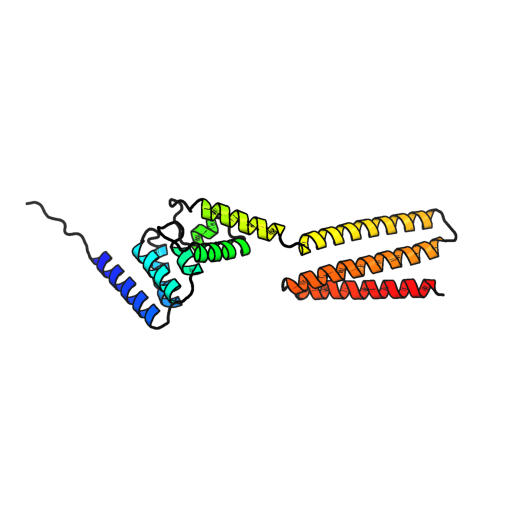OM 1440 N N . TRP A 1 193 ? 13.460 -9.961 -9.571 1.00 80.38 193 TRP A N 1
ATOM 1441 C CA . TRP A 1 193 ? 13.662 -10.870 -8.442 1.00 80.38 193 TRP A CA 1
ATOM 1442 C C . TRP A 1 193 ? 13.375 -10.181 -7.107 1.00 80.38 193 TRP A C 1
ATOM 1444 O O . TRP A 1 193 ? 12.679 -10.738 -6.256 1.00 80.38 193 TRP A O 1
ATOM 1454 N N . ARG A 1 194 ? 13.872 -8.951 -6.938 1.00 78.06 194 ARG A N 1
ATOM 1455 C CA . ARG A 1 194 ? 13.683 -8.154 -5.721 1.00 78.06 194 ARG A CA 1
ATOM 1456 C C . ARG A 1 194 ? 12.219 -7.764 -5.500 1.00 78.06 194 ARG A C 1
ATOM 1458 O O . ARG A 1 194 ? 11.757 -7.818 -4.365 1.00 78.06 194 ARG A O 1
ATOM 1465 N N . ASN A 1 195 ? 11.480 -7.488 -6.573 1.00 74.94 195 ASN A N 1
ATOM 1466 C CA . ASN A 1 195 ? 10.058 -7.122 -6.523 1.00 74.94 195 ASN A CA 1
ATOM 1467 C C . ASN A 1 195 ? 9.114 -8.341 -6.416 1.00 74.94 195 ASN A C 1
ATOM 1469 O O . ASN A 1 195 ? 7.909 -8.230 -6.622 1.00 74.94 195 ASN A O 1
ATOM 1473 N N . GLY A 1 196 ? 9.645 -9.533 -6.109 1.00 78.81 196 GLY A N 1
ATOM 1474 C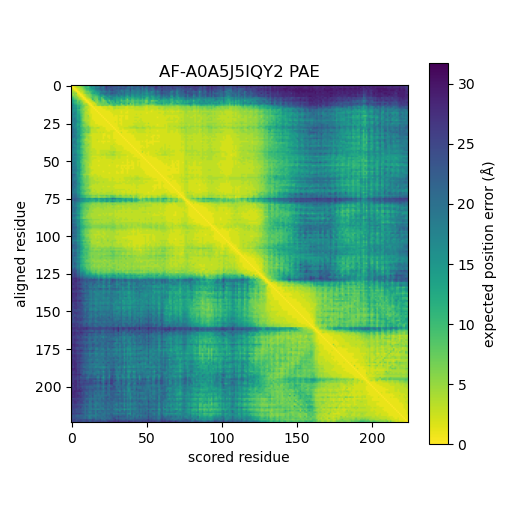 CA . GLY A 1 196 ? 8.855 -10.745 -5.863 1.00 78.81 196 GLY A CA 1
ATOM 1475 C C . GLY A 1 196 ? 8.334 -11.450 -7.122 1.00 78.81 196 GLY A C 1
ATOM 1476 O O . GLY A 1 196 ? 7.743 -12.529 -7.025 1.00 78.81 196 GLY A O 1
ATOM 1477 N N . SER A 1 197 ? 8.603 -10.918 -8.318 1.00 77.88 197 SER A N 1
ATOM 1478 C CA . SER A 1 197 ? 8.182 -11.512 -9.591 1.00 77.88 197 SER A CA 1
ATOM 1479 C C . SER A 1 197 ? 9.172 -12.578 -10.069 1.00 77.88 197 SER A C 1
ATOM 1481 O O . SER A 1 197 ? 9.939 -12.400 -11.019 1.00 77.88 197 SER A O 1
ATOM 1483 N N . ARG A 1 198 ? 9.140 -13.746 -9.414 1.00 83.75 198 ARG A N 1
ATOM 1484 C CA . ARG A 1 198 ? 10.055 -14.869 -9.708 1.00 83.75 198 ARG A CA 1
ATOM 1485 C C . ARG A 1 198 ? 10.001 -15.332 -11.168 1.00 83.75 198 ARG A C 1
ATOM 1487 O O . ARG A 1 198 ? 11.023 -15.721 -11.721 1.00 83.75 198 ARG A O 1
ATOM 1494 N N . ARG A 1 199 ? 8.825 -15.280 -11.806 1.00 79.62 199 ARG A N 1
ATOM 1495 C CA . ARG A 1 199 ? 8.656 -15.684 -13.215 1.00 79.62 199 ARG A CA 1
ATOM 1496 C C . ARG A 1 199 ? 9.367 -14.726 -14.169 1.00 79.62 199 ARG A C 1
ATOM 1498 O O . ARG A 1 199 ? 10.086 -15.189 -15.046 1.00 79.62 199 ARG A O 1
ATOM 1505 N N . ALA A 1 200 ? 9.212 -13.415 -13.973 1.00 71.94 200 ALA A N 1
ATOM 1506 C CA . ALA A 1 200 ? 9.879 -12.419 -14.808 1.00 71.94 200 ALA A CA 1
ATOM 150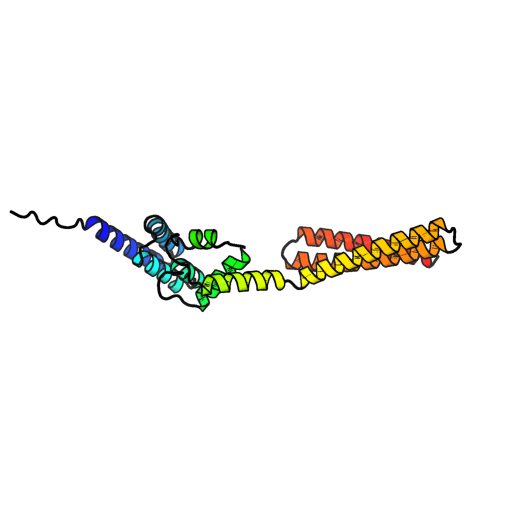7 C C . ALA A 1 200 ? 11.403 -12.489 -14.638 1.00 71.94 200 ALA A C 1
ATOM 1509 O O . ALA A 1 200 ? 12.128 -12.496 -15.629 1.00 71.94 200 ALA A O 1
ATOM 1510 N N . ALA A 1 201 ? 11.885 -12.653 -13.402 1.00 80.75 201 ALA A N 1
ATOM 1511 C CA . ALA A 1 201 ? 13.310 -12.809 -13.124 1.00 80.75 201 ALA A CA 1
ATOM 1512 C C . ALA A 1 201 ? 13.939 -13.998 -13.875 1.00 80.75 201 ALA A C 1
ATOM 1514 O O . ALA A 1 201 ? 15.014 -13.860 -14.454 1.00 80.75 201 ALA A O 1
ATOM 1515 N N . LEU A 1 202 ? 13.250 -15.146 -13.918 1.00 82.88 202 LEU A N 1
ATOM 1516 C CA . LEU A 1 202 ? 13.713 -16.323 -14.662 1.00 82.88 202 LEU A CA 1
ATOM 1517 C C . LEU A 1 202 ? 13.743 -16.087 -16.175 1.00 82.88 202 LEU A C 1
ATOM 1519 O O . LEU A 1 202 ? 14.709 -16.477 -16.827 1.00 82.88 202 LEU A O 1
ATOM 1523 N N . VAL A 1 203 ? 12.716 -15.435 -16.730 1.00 77.69 203 VAL A N 1
ATOM 1524 C CA . VAL A 1 203 ? 12.660 -15.114 -18.165 1.00 77.69 203 VAL A CA 1
ATOM 1525 C C . VAL A 1 203 ? 13.815 -14.192 -18.553 1.00 77.69 203 VAL A C 1
ATOM 1527 O O . VAL A 1 203 ? 14.544 -14.493 -19.496 1.00 77.69 203 VAL A O 1
ATOM 1530 N N . PHE A 1 204 ? 14.036 -13.111 -17.804 1.00 73.38 204 PHE A N 1
ATOM 1531 C CA . PHE A 1 204 ? 15.132 -12.185 -18.089 1.00 73.38 204 PHE A CA 1
ATOM 1532 C C . PHE A 1 204 ? 16.509 -12.817 -17.874 1.00 73.38 204 PHE A C 1
ATOM 1534 O O . PHE A 1 204 ? 17.390 -12.617 -18.706 1.00 73.38 204 PHE A O 1
ATOM 1541 N N . GLY A 1 205 ? 16.675 -13.655 -16.846 1.00 78.75 205 GLY A N 1
ATOM 1542 C CA . GLY A 1 205 ? 17.904 -14.426 -16.648 1.00 78.75 205 GLY A CA 1
ATOM 1543 C C . GLY A 1 205 ? 18.203 -15.379 -17.811 1.00 78.75 205 GLY A C 1
ATOM 1544 O O . GLY A 1 205 ? 19.344 -15.458 -18.265 1.00 78.75 205 GLY A O 1
ATOM 1545 N N . ALA A 1 206 ? 17.185 -16.055 -18.353 1.00 79.25 206 ALA A N 1
ATOM 1546 C CA . ALA A 1 206 ? 17.342 -16.905 -19.532 1.00 79.25 206 ALA A CA 1
ATOM 1547 C C . ALA A 1 206 ? 17.735 -16.092 -20.779 1.00 79.25 206 ALA A C 1
ATOM 1549 O O . ALA A 1 206 ? 18.637 -16.498 -21.512 1.00 79.25 206 ALA A O 1
ATOM 1550 N N . ILE A 1 207 ? 17.119 -14.922 -20.988 1.00 76.06 207 ILE A N 1
ATOM 1551 C CA . ILE A 1 207 ? 17.480 -14.004 -22.081 1.00 76.06 207 ILE A CA 1
ATOM 1552 C C . ILE A 1 207 ? 18.947 -13.569 -21.961 1.00 76.06 207 ILE A C 1
ATOM 1554 O O . ILE A 1 207 ? 19.669 -13.607 -22.959 1.00 76.06 207 ILE A O 1
ATOM 1558 N N . SER A 1 208 ? 19.418 -13.226 -20.756 1.00 77.31 208 SER A N 1
ATOM 1559 C CA . SER A 1 208 ? 20.824 -12.865 -20.524 1.00 77.31 208 SER A CA 1
ATOM 1560 C C . SER A 1 208 ? 21.781 -13.998 -20.883 1.00 77.31 208 SER A C 1
ATOM 1562 O O . SER A 1 208 ? 22.797 -13.757 -21.527 1.00 77.31 208 SER A O 1
ATOM 1564 N N . LEU A 1 209 ? 21.459 -15.241 -20.512 1.00 83.44 209 LEU A N 1
ATOM 1565 C CA . LEU A 1 209 ? 22.299 -16.401 -20.830 1.00 83.44 209 LEU A CA 1
ATOM 1566 C C . LEU A 1 209 ? 22.382 -16.661 -22.339 1.00 83.44 209 LEU A C 1
ATOM 1568 O O . LEU A 1 209 ? 23.465 -16.941 -22.853 1.00 83.44 209 LEU A O 1
ATOM 1572 N N . VAL A 1 210 ? 21.264 -16.530 -23.059 1.00 78.00 210 VAL A N 1
ATOM 1573 C CA . VAL A 1 210 ? 21.238 -16.679 -24.523 1.00 78.00 210 VAL A CA 1
ATOM 1574 C C . VAL A 1 210 ? 22.056 -15.574 -25.194 1.00 78.00 210 VAL A C 1
ATOM 1576 O O . VAL A 1 210 ? 22.885 -15.863 -26.056 1.00 78.00 210 VAL A O 1
ATOM 1579 N N . ALA A 1 211 ? 21.880 -14.319 -24.775 1.00 74.06 211 ALA A N 1
ATOM 1580 C CA . ALA A 1 211 ? 22.643 -13.191 -25.306 1.00 74.06 211 ALA A CA 1
ATOM 1581 C C . ALA A 1 211 ? 24.154 -13.331 -25.035 1.00 74.06 211 ALA A C 1
ATOM 1583 O O . ALA A 1 211 ? 24.976 -13.054 -25.915 1.00 74.06 211 ALA A O 1
ATOM 1584 N N . LEU A 1 212 ? 24.531 -13.841 -23.860 1.00 79.56 212 LEU A N 1
ATOM 1585 C CA . LEU A 1 212 ? 25.921 -14.121 -23.514 1.00 79.56 212 LEU A CA 1
ATOM 1586 C C . LEU A 1 212 ? 26.513 -15.219 -24.406 1.00 79.56 212 LEU A C 1
ATOM 1588 O O . LEU A 1 212 ? 27.614 -15.052 -24.929 1.00 79.56 212 LEU A O 1
ATOM 1592 N N . ALA A 1 213 ? 25.780 -16.313 -24.630 1.00 80.81 213 ALA A N 1
ATOM 1593 C CA . ALA A 1 213 ? 26.220 -17.396 -25.507 1.00 80.81 213 ALA A CA 1
ATOM 1594 C C . ALA A 1 213 ? 26.460 -16.904 -26.945 1.00 80.81 213 ALA A C 1
ATOM 1596 O O . ALA A 1 213 ? 27.510 -17.187 -27.523 1.00 80.81 213 ALA A O 1
ATOM 1597 N N . ILE A 1 214 ? 25.541 -16.093 -27.488 1.00 76.75 214 ILE A N 1
ATOM 1598 C CA . ILE A 1 214 ? 25.697 -15.461 -28.808 1.00 76.75 214 ILE A CA 1
ATOM 1599 C C . ILE A 1 214 ? 26.958 -14.588 -28.834 1.00 76.75 214 ILE A C 1
ATOM 1601 O O . ILE A 1 214 ? 27.766 -14.706 -29.757 1.00 76.75 214 ILE A O 1
ATOM 1605 N N . SER A 1 215 ? 27.171 -13.772 -27.797 1.00 74.50 215 SER A N 1
ATOM 1606 C CA . SER A 1 215 ? 28.361 -12.917 -27.680 1.00 74.50 215 SER A CA 1
ATOM 1607 C C . SER A 1 215 ? 29.650 -13.739 -27.740 1.00 74.50 215 SER A C 1
ATOM 1609 O O . SER A 1 215 ? 30.535 -13.441 -28.539 1.00 74.50 215 SER A O 1
ATOM 1611 N N . ILE A 1 216 ? 29.739 -14.811 -26.945 1.00 84.12 216 ILE A N 1
ATOM 1612 C CA . ILE A 1 216 ? 30.912 -15.696 -26.897 1.00 84.12 216 ILE A CA 1
ATOM 1613 C C . ILE A 1 216 ? 31.174 -16.318 -28.273 1.00 84.12 216 ILE A C 1
ATOM 1615 O O . ILE A 1 216 ? 32.312 -16.306 -28.743 1.00 84.12 216 ILE A O 1
ATOM 1619 N N . THR A 1 217 ? 30.132 -16.810 -28.952 1.00 80.94 217 THR A N 1
ATOM 1620 C CA . THR A 1 217 ? 30.287 -17.399 -30.292 1.00 80.94 217 THR A CA 1
ATOM 1621 C C . THR A 1 217 ? 30.747 -16.385 -31.339 1.00 80.94 217 THR A C 1
ATOM 1623 O O . THR A 1 217 ? 31.598 -16.711 -32.167 1.00 80.94 217 THR A O 1
ATOM 1626 N N . ALA A 1 218 ? 30.257 -15.142 -31.278 1.00 74.56 218 ALA A N 1
ATOM 1627 C CA . ALA A 1 218 ? 30.687 -14.075 -32.176 1.00 74.56 218 ALA A CA 1
ATOM 1628 C C . ALA A 1 218 ? 32.171 -13.726 -31.968 1.00 74.56 218 ALA A C 1
ATOM 1630 O O . ALA A 1 218 ? 32.922 -13.633 -32.937 1.00 74.56 218 ALA A O 1
ATOM 1631 N N . PHE A 1 219 ? 32.624 -13.602 -30.717 1.00 79.00 219 PHE A N 1
ATOM 1632 C CA . PHE A 1 219 ? 34.035 -13.331 -30.419 1.00 79.00 219 PHE A CA 1
ATOM 1633 C C . PHE A 1 219 ? 34.960 -14.491 -30.797 1.00 79.00 219 PHE A C 1
ATOM 1635 O O . PHE A 1 219 ? 36.046 -14.250 -31.320 1.00 79.00 219 PHE A O 1
ATOM 1642 N N . ALA A 1 220 ? 34.529 -15.741 -30.609 1.00 84.75 220 ALA A N 1
ATOM 1643 C CA . ALA A 1 220 ? 35.297 -16.898 -31.065 1.00 84.75 220 ALA A CA 1
ATOM 1644 C C . ALA A 1 220 ? 35.514 -16.864 -32.591 1.00 84.75 220 ALA A C 1
ATOM 1646 O O . ALA A 1 220 ? 36.633 -17.079 -33.054 1.00 84.75 220 ALA A O 1
ATOM 1647 N N . ALA A 1 221 ? 34.488 -16.497 -33.365 1.00 75.38 221 ALA A N 1
ATOM 1648 C CA . ALA A 1 221 ? 34.572 -16.378 -34.824 1.00 75.38 221 ALA A CA 1
ATOM 1649 C C . ALA A 1 221 ? 35.473 -15.229 -35.326 1.00 75.38 221 ALA A C 1
ATOM 1651 O O . ALA A 1 221 ? 35.870 -15.239 -36.488 1.00 75.38 221 ALA A O 1
ATOM 1652 N N . LEU A 1 222 ? 35.790 -14.237 -34.484 1.00 78.62 222 LEU A N 1
ATOM 1653 C CA . LEU A 1 222 ? 36.777 -13.188 -34.788 1.00 78.62 222 LEU A CA 1
ATOM 1654 C C . LEU A 1 222 ? 38.222 -13.675 -34.627 1.00 78.62 222 LEU A C 1
ATOM 1656 O O . LEU A 1 222 ? 39.124 -13.087 -35.217 1.00 78.62 222 LEU A O 1
ATOM 1660 N N . SER A 1 223 ? 38.445 -14.707 -33.809 1.00 80.25 223 SER A N 1
ATOM 1661 C CA . SER A 1 223 ? 39.783 -15.245 -33.528 1.00 80.25 223 SER A CA 1
ATOM 1662 C C . SER A 1 223 ? 40.266 -16.294 -34.539 1.00 80.25 223 SER A C 1
ATOM 1664 O O . SER A 1 223 ? 41.427 -16.697 -34.476 1.00 80.25 223 SER A O 1
ATOM 1666 N N . THR A 1 224 ? 39.388 -16.721 -35.453 1.00 80.69 224 THR A N 1
ATOM 1667 C CA . THR A 1 224 ? 39.634 -17.719 -36.512 1.00 80.69 224 THR A CA 1
ATOM 1668 C C . THR A 1 224 ? 39.760 -17.069 -37.881 1.00 80.69 224 THR A C 1
ATOM 1670 O O . THR A 1 224 ? 40.727 -17.394 -38.597 1.00 80.69 224 THR A O 1
#

Nearest PDB structures (foldseek):
  8cqq-assembly1_A  TM=2.535E-01  e=4.800E-02  synthetic construct
  1w3b-assembly1_B  TM=2.560E-01  e=2.077E-01  Homo sapiens
  8qca-assembly1_B  TM=2.549E-01  e=9.876E-01  Saccharomyces cerevisiae
  4kyo-assembly1_B  TM=2.117E-01  e=6.767E-01  Homo sapiens

Radius of gyration: 31.24 Å; Cα contacts (8 Å, |Δi|>4): 198; chains: 1; bounding box: 93×36×81 Å

Foldseek 3Di:
DDPDDDDDCPVVVVVVVLLVVLVVCLVVVNLVVSLVSLVVVCLVPVPDPSSLCSNLVSCVVVVNLLRSQLQCFLPDDHDPVSLLVVLLVCLVVVHDPVNSCVSNVPDPPRDGPPVSVVSSVVSNVCVVVPPVLVVVLVVLVVVLVVLVVVLVVVLVVLVVVVDPCSLVSNLVSLLVSLQSLLVSLQSVLVVCVVVVNPVSNVVSNVSNVVSVVSNVVSVVVNVD

Organism: NCBI:txid661398

InterPro domains:
  IPR011990 Tetratricopeptide-like helical domain superfamily [G3DSA:1.25.40.10] (4-93)
  IPR011990 Tetratricopeptide-like helical domain superfamily [SSF48452] (11-130)

pLDDT: mean 82.65, std 9.98, range [47.16, 95.44]